Protein AF-E2CJ10-F1 (afdb_monomer_lite)

Foldseek 3Di:
DPPDPWDEEELVVPQDVDPPRQAQLGVLLVCVVVVGQEYEAEQPRPSHHDLQCLLPPLVVLCVSQVSNVVSNYGYAAYELALLLQLLAEAPVCLQVSQVSADPVCHPPSVSSNVVSLVSLLSRLSSCLSNVHAEYEYDLHFNCVVCPPCPPHDDPCSVVVRVVVSCVSCVVSVVSNVVSNHYYDD

Sequence (185 aa):
MKTIKGPALFLAQFAGDEAPFNSWHDITKWASDCGYVGVQVPSWDGRLFDLEKAATSQGYCDEFIGIATANGIQVTELSTHLQGQLVAVHPAYDEAFDAFAAAEVRGNPKARQEWAVQQVKLALTASRNLGLTAQAAFSGALAWPFLYPWPQRPAGLVETAFDELATRWRPILDHADDMGVDICF

pLDDT: mean 97.0, std 4.26, range [57.5, 98.94]

Radius of gyration: 17.96 Å; chains: 1; bounding box: 42×39×49 Å

Secondary structure (DSSP, 8-state):
-------EEEGGGT--SSTTTTSHHHHHHHHHHTT--EEEEETT-TTT--HHHHHH-HHHHHHHHHHHHHTT-EEEEEEEHHHHHTTS--GGGHHHHHTTS-GGGTT-HHHHHHHHHHHHHHHHHHHHHTT--EEEE----TTGGGSS--SPPPTTHHHHHHHHHHHHHHHHHHHHHHHT-EEE-

Structure (mmCIF, N/CA/C/O backbone):
data_AF-E2CJ10-F1
#
_entry.id   AF-E2CJ10-F1
#
loop_
_atom_site.group_PDB
_atom_site.id
_atom_site.type_symbol
_atom_site.label_atom_id
_atom_site.label_alt_id
_atom_site.label_comp_id
_atom_site.label_asym_id
_atom_site.label_entity_id
_atom_site.label_seq_id
_atom_site.pdbx_PDB_ins_code
_atom_site.Cartn_x
_atom_site.Cartn_y
_atom_site.Cartn_z
_atom_site.occupancy
_atom_site.B_iso_or_equiv
_atom_site.auth_seq_id
_atom_site.auth_comp_id
_atom_site.auth_asym_id
_atom_site.auth_atom_id
_atom_site.pdbx_PDB_model_num
ATOM 1 N N . MET A 1 1 ? -2.338 -24.451 19.282 1.00 57.50 1 MET A N 1
ATOM 2 C CA . MET A 1 1 ? -2.730 -23.023 19.345 1.00 57.50 1 MET A CA 1
ATOM 3 C C . MET A 1 1 ? -3.667 -22.732 18.186 1.00 57.50 1 MET A C 1
ATOM 5 O O . MET A 1 1 ? -3.380 -23.195 17.091 1.00 57.50 1 MET A O 1
ATOM 9 N N . LYS A 1 2 ? -4.778 -22.018 18.407 1.00 65.62 2 LYS A N 1
ATOM 10 C CA . LYS A 1 2 ? -5.577 -21.469 17.299 1.00 65.62 2 LYS A CA 1
ATOM 11 C C . LYS A 1 2 ? -4.870 -20.203 16.805 1.00 65.62 2 LYS A C 1
ATOM 13 O O . LYS A 1 2 ? -4.725 -19.269 17.581 1.00 65.62 2 LYS A O 1
ATOM 18 N N . THR A 1 3 ? -4.386 -20.211 15.565 1.00 87.88 3 THR A N 1
ATOM 19 C CA . THR A 1 3 ? -3.703 -19.069 14.922 1.00 87.88 3 THR A CA 1
ATOM 20 C C . THR A 1 3 ? -4.658 -18.188 14.113 1.00 87.88 3 THR A C 1
ATOM 22 O O . THR A 1 3 ? -4.357 -17.026 13.864 1.00 87.88 3 THR A O 1
ATOM 25 N N . ILE A 1 4 ? -5.826 -18.719 13.736 1.00 90.62 4 ILE A N 1
ATOM 26 C CA . ILE A 1 4 ? -6.884 -17.990 13.027 1.00 90.62 4 ILE A CA 1
ATOM 27 C C . ILE A 1 4 ? -7.605 -17.057 14.008 1.00 90.62 4 ILE A C 1
ATOM 29 O O . ILE A 1 4 ? -8.140 -17.522 15.017 1.00 90.62 4 ILE A O 1
ATOM 33 N N . LYS A 1 5 ? -7.629 -15.758 13.686 1.00 91.38 5 LYS A N 1
ATOM 34 C CA . LYS A 1 5 ? -8.211 -14.687 14.518 1.00 91.38 5 LYS A CA 1
ATOM 35 C C . LYS A 1 5 ? -9.681 -14.373 14.199 1.00 91.38 5 LYS A C 1
ATOM 37 O O . LYS A 1 5 ? -10.355 -13.774 15.026 1.00 91.38 5 LYS A O 1
ATOM 42 N N . GLY A 1 6 ? -10.183 -14.810 13.043 1.00 95.31 6 GLY A N 1
ATOM 43 C CA . GLY A 1 6 ? -11.558 -14.587 12.586 1.00 95.31 6 GLY A CA 1
ATOM 44 C C . GLY A 1 6 ? -11.615 -14.067 11.144 1.00 95.31 6 GLY A C 1
ATOM 45 O O . GLY A 1 6 ? -10.565 -13.922 10.516 1.00 95.31 6 GLY A O 1
ATOM 46 N N . PRO A 1 7 ? -12.821 -13.841 10.596 1.00 97.38 7 PRO A N 1
ATOM 47 C CA . PRO A 1 7 ? -12.994 -13.328 9.241 1.00 97.38 7 PRO A CA 1
ATOM 48 C C . PRO A 1 7 ? -12.643 -11.837 9.151 1.00 97.38 7 PRO A C 1
ATOM 50 O O . PRO A 1 7 ? -13.095 -11.037 9.975 1.00 97.38 7 PRO A O 1
ATOM 53 N N . ALA A 1 8 ? -11.892 -11.467 8.113 1.00 97.25 8 ALA A N 1
ATOM 54 C CA . ALA A 1 8 ? -11.583 -10.081 7.776 1.00 97.25 8 ALA A CA 1
ATOM 55 C C . ALA A 1 8 ? -12.037 -9.734 6.351 1.00 97.25 8 ALA A C 1
ATOM 57 O O . ALA A 1 8 ? -12.157 -10.622 5.502 1.00 97.25 8 ALA A O 1
ATOM 58 N N . LEU A 1 9 ? -12.297 -8.449 6.108 1.00 96.94 9 LEU A N 1
ATOM 59 C CA . LEU A 1 9 ? -12.780 -7.924 4.831 1.00 96.94 9 LEU A CA 1
ATOM 60 C C . LEU A 1 9 ? -11.782 -6.938 4.218 1.00 96.94 9 LEU A C 1
ATOM 62 O O . LEU A 1 9 ? -11.278 -6.062 4.914 1.00 96.94 9 LEU A O 1
ATOM 66 N N . PHE A 1 10 ? -11.548 -7.016 2.908 1.00 97.88 10 PHE A N 1
ATOM 67 C CA . PHE A 1 10 ? -10.784 -5.989 2.202 1.00 97.88 10 PHE A CA 1
ATOM 68 C C . PHE A 1 10 ? -11.701 -4.862 1.707 1.00 97.88 10 PHE A C 1
ATOM 70 O O . PHE A 1 10 ? -12.498 -5.054 0.788 1.00 97.88 10 PHE A O 1
ATOM 77 N N . LEU A 1 11 ? -11.580 -3.670 2.302 1.00 98.19 11 LEU A N 1
ATOM 78 C CA . LEU A 1 11 ? -12.539 -2.578 2.092 1.00 98.19 11 LEU A CA 1
ATOM 79 C C . LEU A 1 11 ? -12.508 -1.958 0.694 1.00 98.19 11 LEU A C 1
ATOM 81 O O . LEU A 1 11 ? -13.515 -1.397 0.273 1.00 98.19 11 LEU A O 1
ATOM 85 N N . ALA A 1 12 ? -11.414 -2.094 -0.062 1.00 96.75 12 ALA A N 1
ATOM 86 C CA . ALA A 1 12 ? -11.337 -1.536 -1.418 1.00 96.75 12 ALA A CA 1
ATOM 87 C C . ALA A 1 12 ? -12.390 -2.110 -2.376 1.00 96.75 12 ALA A C 1
ATOM 89 O O . ALA A 1 12 ? -12.718 -1.479 -3.373 1.00 96.75 12 ALA A O 1
ATOM 90 N N . GLN A 1 13 ? -12.913 -3.305 -2.087 1.00 96.44 13 GLN A N 1
ATOM 91 C CA . GLN A 1 13 ? -13.969 -3.935 -2.884 1.00 96.44 13 GLN A CA 1
ATOM 92 C C . GLN A 1 13 ? -15.354 -3.312 -2.649 1.00 96.44 13 GLN A C 1
ATOM 94 O O . GLN A 1 13 ? -16.275 -3.588 -3.414 1.00 96.44 13 GLN A O 1
ATOM 99 N N . PHE A 1 14 ? -15.505 -2.503 -1.596 1.00 97.19 14 PHE A N 1
ATOM 100 C CA . PHE A 1 14 ? -16.789 -1.965 -1.145 1.00 97.19 14 PHE A CA 1
ATOM 101 C C . PHE A 1 14 ? -16.812 -0.441 -1.099 1.00 97.19 14 PHE A C 1
ATOM 103 O O . PHE A 1 14 ? -17.876 0.133 -1.295 1.00 97.19 14 PHE A O 1
ATOM 110 N N . ALA A 1 15 ? -15.668 0.204 -0.851 1.00 96.75 15 ALA A N 1
ATOM 111 C CA . ALA A 1 15 ? -15.560 1.652 -0.737 1.00 96.75 15 ALA A CA 1
ATOM 112 C C . ALA A 1 15 ? -16.184 2.372 -1.946 1.00 96.75 15 ALA A C 1
ATOM 114 O O . ALA A 1 15 ? -15.851 2.104 -3.104 1.00 96.75 15 ALA A O 1
ATOM 115 N N . GLY A 1 16 ? -17.092 3.301 -1.668 1.00 96.44 16 GLY A N 1
ATOM 116 C CA . GLY A 1 16 ? -17.938 3.951 -2.664 1.00 96.44 16 GLY A CA 1
ATOM 117 C C . GLY A 1 16 ? -18.359 5.344 -2.214 1.00 96.44 16 GLY A C 1
ATOM 118 O O . GLY A 1 16 ? -18.024 5.771 -1.116 1.00 96.44 16 GLY A O 1
ATOM 119 N N . ASP A 1 17 ? -19.078 6.066 -3.070 1.00 96.81 17 ASP A N 1
ATOM 120 C CA . ASP A 1 17 ? -19.491 7.450 -2.778 1.00 96.81 17 ASP A CA 1
ATOM 121 C C . ASP A 1 17 ? -20.763 7.532 -1.916 1.00 96.81 17 ASP A C 1
ATOM 123 O O . ASP A 1 17 ? -21.050 8.566 -1.313 1.00 96.81 17 ASP A O 1
ATOM 127 N N . GLU A 1 18 ? -21.486 6.418 -1.791 1.00 97.25 18 GLU A N 1
ATOM 128 C CA . GLU A 1 18 ? -22.756 6.317 -1.073 1.00 97.25 18 GLU A CA 1
ATOM 129 C C . GLU A 1 18 ? -22.600 5.626 0.286 1.00 97.25 18 GLU A C 1
ATOM 131 O O . GLU A 1 18 ? -21.797 4.703 0.451 1.00 97.25 18 GLU A O 1
ATOM 136 N N . ALA A 1 19 ? -23.416 6.032 1.260 1.00 96.44 19 ALA A N 1
ATOM 137 C CA . ALA A 1 19 ? -23.467 5.380 2.565 1.00 96.44 19 ALA A CA 1
ATOM 138 C C . ALA A 1 19 ? -23.950 3.914 2.440 1.00 96.44 19 ALA A C 1
ATOM 140 O O . ALA A 1 19 ? -24.843 3.631 1.637 1.00 96.44 19 ALA A O 1
ATOM 141 N N . PRO A 1 20 ? -23.414 2.972 3.241 1.00 97.38 20 PRO A N 1
ATOM 142 C CA . PRO A 1 20 ? -22.436 3.165 4.319 1.00 97.38 20 PRO A CA 1
ATOM 143 C C . PRO A 1 20 ? -20.964 3.112 3.858 1.00 97.38 20 PRO A C 1
ATOM 145 O O . PRO A 1 20 ? -20.070 3.007 4.688 1.00 97.38 20 PRO A O 1
ATOM 148 N N . PHE A 1 21 ? -20.679 3.140 2.555 1.00 98.12 21 PHE A N 1
ATOM 149 C CA . PHE A 1 21 ? -19.353 2.836 2.002 1.00 98.12 21 PHE A CA 1
ATOM 150 C C . PHE A 1 21 ? -18.429 4.048 1.820 1.00 98.12 21 PHE A C 1
ATOM 152 O O . PHE A 1 21 ? -17.310 3.895 1.328 1.00 98.12 21 PHE A O 1
ATOM 159 N N . ASN A 1 22 ? -18.888 5.235 2.212 1.00 97.44 22 ASN A N 1
ATOM 160 C CA . ASN A 1 22 ? -18.229 6.519 1.981 1.00 97.44 22 ASN A CA 1
ATOM 161 C C . ASN A 1 22 ? -17.651 7.167 3.250 1.00 97.44 22 ASN A C 1
ATOM 163 O O . ASN A 1 22 ? -17.180 8.301 3.192 1.00 97.44 22 ASN A O 1
ATOM 167 N N . SER A 1 23 ? -17.698 6.479 4.395 1.00 98.00 23 SER A N 1
ATOM 168 C CA . SER A 1 23 ? -17.146 6.970 5.659 1.00 98.00 23 SER A CA 1
ATOM 169 C C . SER A 1 23 ? -16.537 5.833 6.480 1.00 98.00 23 SER A C 1
ATOM 171 O O . SER A 1 23 ? -17.012 4.696 6.450 1.00 98.00 23 SER A O 1
ATOM 173 N N . TRP A 1 24 ? -15.483 6.135 7.246 1.00 98.56 24 TRP A N 1
ATOM 174 C CA . TRP A 1 24 ? -14.804 5.139 8.082 1.00 98.56 24 TRP A CA 1
ATOM 175 C C . TRP A 1 24 ? -15.706 4.546 9.173 1.00 98.56 24 TRP A C 1
ATOM 177 O O . TRP A 1 24 ? -15.710 3.335 9.409 1.00 98.56 24 TRP A O 1
ATOM 187 N N . HIS A 1 25 ? -16.501 5.394 9.827 1.00 98.38 25 HIS A N 1
ATOM 188 C CA . HIS A 1 25 ? -17.428 4.957 10.865 1.00 98.38 25 HIS A CA 1
ATOM 189 C C . HIS A 1 25 ? -18.499 4.014 10.301 1.00 98.38 25 HIS A C 1
ATOM 191 O O . HIS A 1 25 ? -18.711 2.928 10.840 1.00 98.38 25 HIS A O 1
ATOM 197 N N . ASP A 1 26 ? -19.149 4.389 9.199 1.00 98.50 26 ASP A N 1
ATOM 198 C CA . ASP A 1 26 ? -20.298 3.630 8.705 1.00 98.50 26 ASP A CA 1
ATOM 199 C C . ASP A 1 26 ? -19.866 2.321 8.042 1.00 98.50 26 ASP A C 1
ATOM 201 O O . ASP A 1 26 ? -20.510 1.290 8.252 1.00 98.50 26 ASP A O 1
ATOM 205 N N . ILE A 1 27 ? -18.734 2.315 7.327 1.00 98.75 27 ILE A N 1
ATOM 206 C CA . ILE A 1 27 ? -18.247 1.099 6.668 1.00 98.75 27 ILE A CA 1
ATOM 207 C C . ILE A 1 27 ? -17.759 0.060 7.684 1.00 98.75 27 ILE A C 1
ATOM 209 O O . ILE A 1 27 ? -17.979 -1.136 7.498 1.00 98.75 27 ILE A O 1
ATOM 213 N N . THR A 1 28 ? -17.146 0.490 8.794 1.00 98.69 28 THR A N 1
ATOM 214 C CA . THR A 1 28 ? -16.732 -0.431 9.867 1.00 98.69 28 THR A CA 1
ATOM 215 C C . THR A 1 28 ? -17.931 -0.944 10.659 1.00 98.69 28 THR A C 1
ATOM 217 O O . THR A 1 28 ? -17.970 -2.127 11.003 1.00 98.69 28 THR A O 1
ATOM 220 N N . LYS A 1 29 ? -18.957 -0.110 10.881 1.00 98.69 29 LYS A N 1
ATOM 221 C CA . LYS A 1 29 ? -20.222 -0.562 11.471 1.00 98.69 29 LYS A CA 1
ATOM 222 C C . LYS A 1 29 ? -20.907 -1.610 10.594 1.00 98.69 29 LYS A C 1
ATOM 224 O O . LYS A 1 29 ? -21.311 -2.656 11.097 1.00 98.69 29 LYS A O 1
ATOM 229 N N . TRP A 1 30 ? -20.984 -1.358 9.289 1.00 98.62 30 TRP A N 1
ATOM 230 C CA . TRP A 1 30 ? -21.535 -2.301 8.318 1.00 98.62 30 TRP A CA 1
ATOM 231 C C . TRP A 1 30 ? -20.747 -3.621 8.278 1.00 98.62 30 TRP A C 1
ATOM 233 O O . TRP A 1 30 ? -21.353 -4.690 8.328 1.00 98.62 30 TRP A O 1
ATOM 243 N N . ALA A 1 31 ? -19.409 -3.574 8.261 1.00 98.56 31 ALA A N 1
ATOM 244 C CA . ALA A 1 31 ? -18.579 -4.782 8.266 1.00 98.56 31 ALA A CA 1
ATOM 245 C C . ALA A 1 31 ? -18.845 -5.656 9.508 1.00 98.56 31 ALA A C 1
ATOM 247 O O . ALA A 1 31 ? -18.955 -6.880 9.397 1.00 98.56 31 ALA A O 1
ATOM 248 N N . SER A 1 32 ? -19.009 -5.022 10.672 1.00 98.44 32 SER A N 1
ATOM 249 C CA . SER A 1 32 ? -19.370 -5.689 11.928 1.00 98.44 32 SER A CA 1
ATOM 250 C C . SER A 1 32 ? -20.757 -6.335 11.858 1.00 98.44 32 SER A C 1
ATOM 252 O O . SER A 1 32 ? -20.915 -7.503 12.213 1.00 98.44 32 SER A O 1
ATOM 254 N N . ASP A 1 33 ? -21.749 -5.632 11.298 1.00 98.31 33 ASP A N 1
ATOM 255 C CA . ASP A 1 33 ? -23.108 -6.159 11.098 1.00 98.31 33 ASP A CA 1
ATOM 256 C C . ASP A 1 33 ? -23.140 -7.368 10.144 1.00 98.31 33 ASP A C 1
ATOM 258 O O . ASP A 1 33 ? -23.982 -8.256 10.288 1.00 98.31 33 ASP A O 1
ATOM 262 N N . CYS A 1 34 ? -22.193 -7.447 9.204 1.00 98.19 34 CYS A N 1
ATOM 263 C CA . CYS A 1 34 ? -21.984 -8.614 8.345 1.00 98.19 34 CYS A CA 1
ATOM 264 C C . CYS A 1 34 ? -21.248 -9.782 9.033 1.00 98.19 34 CYS A C 1
ATOM 266 O O . CYS A 1 34 ? -21.132 -10.855 8.441 1.00 98.19 34 CYS A O 1
ATOM 268 N N . GLY A 1 35 ? -20.762 -9.606 10.265 1.00 98.12 35 GLY A N 1
ATOM 269 C CA . GLY A 1 35 ? -20.069 -10.634 11.045 1.00 98.12 35 GLY A CA 1
ATOM 270 C C . GLY A 1 35 ? -18.550 -10.683 10.850 1.00 98.12 35 GLY A C 1
ATOM 271 O O . GLY A 1 35 ? -17.916 -11.647 11.289 1.00 98.12 35 GLY A O 1
ATOM 272 N N . TYR A 1 36 ? -17.953 -9.676 10.206 1.00 98.50 36 TYR A N 1
ATOM 273 C CA . TYR A 1 36 ? -16.498 -9.534 10.163 1.00 98.50 36 TYR A CA 1
ATOM 274 C C . TYR A 1 36 ? -15.969 -9.013 11.497 1.00 98.50 36 TYR A C 1
ATOM 276 O O . TYR A 1 36 ? -16.625 -8.233 12.179 1.00 98.50 36 TYR A O 1
ATOM 284 N N . VAL A 1 37 ? -14.757 -9.435 11.858 1.00 98.25 37 VAL A N 1
ATOM 285 C CA . VAL A 1 37 ? -14.059 -8.959 13.068 1.00 98.25 37 VAL A CA 1
ATOM 286 C C . VAL A 1 37 ? -12.813 -8.143 12.731 1.00 98.25 37 VAL A C 1
ATOM 288 O O . VAL A 1 37 ? -12.165 -7.600 13.624 1.00 98.25 37 VAL A O 1
ATOM 291 N N . GLY A 1 38 ? -12.461 -8.062 11.447 1.00 98.31 38 GLY A N 1
ATOM 292 C CA . GLY A 1 38 ? -11.306 -7.319 10.975 1.00 98.31 38 GLY A CA 1
ATOM 293 C C . GLY A 1 38 ? -11.502 -6.722 9.588 1.00 98.31 38 GLY A C 1
ATOM 294 O O . GLY A 1 38 ? -12.331 -7.191 8.806 1.00 98.31 38 GLY A O 1
ATOM 295 N N . VAL A 1 39 ? -10.723 -5.691 9.279 1.00 98.50 39 VAL A N 1
ATOM 296 C CA . VAL A 1 39 ? -10.703 -5.051 7.964 1.00 98.50 39 VAL A CA 1
ATOM 297 C C . VAL A 1 39 ? -9.279 -4.743 7.516 1.00 98.50 39 VAL A C 1
ATOM 299 O O . VAL A 1 39 ? -8.476 -4.211 8.283 1.00 98.50 39 VAL A O 1
ATOM 302 N N . GLN A 1 40 ? -9.005 -5.022 6.245 1.00 98.56 40 GLN A N 1
ATOM 303 C CA . GLN A 1 40 ? -7.844 -4.512 5.529 1.00 98.56 40 GLN A CA 1
ATOM 304 C C . GLN A 1 40 ? -8.230 -3.204 4.830 1.00 98.56 40 GLN A C 1
ATOM 306 O O . GLN A 1 40 ? -9.249 -3.136 4.131 1.00 98.56 40 GLN A O 1
ATOM 311 N N . VAL A 1 41 ? -7.409 -2.169 5.003 1.00 98.62 41 VAL A N 1
ATOM 312 C CA . VAL A 1 41 ? -7.730 -0.796 4.585 1.00 98.62 41 VAL A CA 1
ATOM 313 C C . VAL A 1 41 ? -6.933 -0.413 3.328 1.00 98.62 41 VAL A C 1
ATOM 315 O O . VAL A 1 41 ? -5.705 -0.533 3.329 1.00 98.62 41 VAL A O 1
ATOM 318 N N . PRO A 1 42 ? -7.568 0.040 2.228 1.00 98.12 42 PRO A N 1
ATOM 319 C CA . PRO A 1 42 ? -6.848 0.655 1.113 1.00 98.12 42 PRO A CA 1
ATOM 320 C C . PRO A 1 42 ? -6.269 2.005 1.523 1.00 98.12 42 PRO A C 1
ATOM 322 O O . PRO A 1 42 ? -7.003 2.895 1.939 1.00 98.12 42 PRO A O 1
ATOM 325 N N . SER A 1 43 ? -4.962 2.189 1.356 1.00 97.94 43 SER A N 1
ATOM 326 C CA . SER A 1 43 ? -4.299 3.435 1.758 1.00 97.94 43 SER A CA 1
ATOM 327 C C . SER A 1 43 ? -4.499 4.603 0.786 1.00 97.94 43 SER A C 1
ATOM 329 O O . SER A 1 43 ? -4.093 5.716 1.095 1.00 97.94 43 SER A O 1
ATOM 331 N N . TRP A 1 44 ? -5.079 4.363 -0.395 1.00 96.19 44 TRP A N 1
ATOM 332 C CA . TRP A 1 44 ? -5.304 5.389 -1.424 1.00 96.19 44 TRP A CA 1
ATOM 333 C C . TRP A 1 44 ? -6.666 6.084 -1.314 1.00 96.19 44 TRP A C 1
ATOM 335 O O . TRP A 1 44 ? -6.870 7.124 -1.939 1.00 96.19 44 TRP A O 1
ATOM 345 N N . ASP A 1 45 ? -7.619 5.503 -0.583 1.00 96.25 45 ASP A N 1
ATOM 346 C CA . ASP A 1 45 ? -8.994 5.990 -0.579 1.00 96.25 45 ASP A CA 1
ATOM 347 C C . ASP A 1 45 ? -9.204 7.060 0.496 1.00 96.25 45 ASP A C 1
ATOM 349 O O . ASP A 1 45 ? -9.514 6.760 1.651 1.00 96.25 45 ASP A O 1
ATOM 353 N N . GLY A 1 46 ? -9.070 8.325 0.090 1.00 95.94 46 GLY A N 1
ATOM 354 C CA . GLY A 1 46 ? -9.213 9.486 0.972 1.00 95.94 46 GLY A CA 1
ATOM 355 C C . GLY A 1 46 ? -10.593 9.642 1.625 1.00 95.94 46 GLY A C 1
ATOM 356 O O . GLY A 1 46 ? -10.722 10.412 2.573 1.00 95.94 46 GLY A O 1
ATOM 357 N N . ARG A 1 47 ? -11.622 8.908 1.170 1.00 95.75 47 ARG A N 1
ATOM 358 C CA . ARG A 1 47 ? -12.931 8.862 1.850 1.00 95.75 47 ARG A CA 1
ATOM 359 C C . ARG A 1 47 ? -12.840 8.118 3.183 1.00 95.75 47 ARG A C 1
ATOM 361 O O . ARG A 1 47 ? -13.589 8.410 4.111 1.00 95.75 47 ARG A O 1
ATOM 368 N N . LEU A 1 48 ? -11.929 7.146 3.268 1.00 97.88 48 LEU A N 1
ATOM 369 C CA . LEU A 1 48 ? -11.778 6.258 4.418 1.00 97.88 48 LEU A CA 1
ATOM 370 C C . LEU A 1 48 ? -10.509 6.548 5.222 1.00 97.88 48 LEU A C 1
ATOM 372 O O . LEU A 1 48 ? -10.537 6.407 6.442 1.00 97.88 48 LEU A O 1
ATOM 376 N N . PHE A 1 49 ? -9.408 6.923 4.566 1.00 98.44 49 PHE A N 1
ATOM 377 C CA . PHE A 1 49 ? -8.091 6.984 5.195 1.00 98.44 49 PHE A CA 1
ATOM 378 C C . PHE A 1 49 ? -7.221 8.116 4.635 1.00 98.44 49 PHE A C 1
ATOM 380 O O . PHE A 1 49 ? -6.993 8.211 3.431 1.00 98.44 49 PHE A O 1
ATOM 387 N N . ASP A 1 50 ? -6.689 8.951 5.526 1.00 98.50 50 ASP A N 1
ATOM 388 C CA . ASP A 1 50 ? -5.730 10.011 5.212 1.00 98.50 50 ASP A CA 1
ATOM 389 C C . ASP A 1 50 ? -4.311 9.495 5.477 1.00 98.50 50 ASP A C 1
ATOM 391 O O . ASP A 1 50 ? -3.830 9.458 6.613 1.00 98.50 50 ASP A O 1
ATOM 395 N N . LEU A 1 51 ? -3.653 9.054 4.406 1.00 98.69 51 LEU A N 1
ATOM 396 C CA . LEU A 1 51 ? -2.349 8.403 4.469 1.00 98.69 51 LEU A CA 1
ATOM 397 C C . LEU A 1 51 ? -1.232 9.323 4.981 1.00 98.69 51 LEU A C 1
ATOM 399 O O . LEU A 1 51 ? -0.408 8.902 5.795 1.00 98.69 51 LEU A O 1
ATOM 403 N N . GLU A 1 52 ? -1.188 10.573 4.521 1.00 98.31 52 GLU A N 1
ATOM 404 C CA . GLU A 1 52 ? -0.146 11.520 4.931 1.00 98.31 52 GLU A CA 1
ATOM 405 C C . GLU A 1 52 ? -0.286 11.875 6.410 1.00 98.31 52 GLU A C 1
ATOM 407 O O . GLU A 1 52 ? 0.701 11.905 7.158 1.00 98.31 52 GLU A O 1
ATOM 412 N N . LYS A 1 53 ? -1.526 12.081 6.863 1.00 98.62 53 LYS A N 1
ATOM 413 C CA . LYS A 1 53 ? -1.806 12.342 8.270 1.00 98.62 53 LYS A CA 1
ATOM 414 C C . LYS A 1 53 ? -1.520 11.120 9.136 1.00 98.62 53 LYS A C 1
ATOM 416 O O . LYS A 1 53 ? -0.922 11.274 10.198 1.00 98.62 53 LYS A O 1
ATOM 421 N N . ALA A 1 54 ? -1.848 9.912 8.678 1.00 98.75 54 ALA A N 1
ATOM 422 C CA . ALA A 1 54 ? -1.504 8.681 9.388 1.00 98.75 54 ALA A CA 1
ATOM 423 C C . ALA A 1 54 ? 0.009 8.485 9.541 1.00 98.75 54 ALA A C 1
ATOM 425 O O . ALA A 1 54 ? 0.481 8.068 10.599 1.00 98.75 54 ALA A O 1
ATOM 426 N N . ALA A 1 55 ? 0.797 8.844 8.527 1.00 98.69 55 ALA A N 1
ATOM 427 C CA . ALA A 1 55 ? 2.253 8.755 8.601 1.00 98.69 55 ALA A CA 1
ATOM 428 C C . ALA A 1 55 ? 2.878 9.777 9.573 1.00 98.69 55 ALA A C 1
ATOM 430 O O . ALA A 1 55 ? 3.984 9.554 10.065 1.00 98.69 55 ALA A O 1
ATOM 431 N N . THR A 1 56 ? 2.191 10.885 9.871 1.00 98.56 56 THR A N 1
ATOM 432 C CA . THR A 1 56 ? 2.758 12.025 10.619 1.00 98.56 56 THR A CA 1
ATOM 433 C C . THR A 1 56 ? 2.078 12.322 11.958 1.00 98.56 56 THR A C 1
ATOM 435 O O . THR A 1 56 ? 2.592 13.125 12.738 1.00 98.56 56 THR A O 1
ATOM 438 N N . SER A 1 57 ? 0.946 11.682 12.268 1.00 98.69 57 SER A N 1
ATOM 439 C CA . SER A 1 57 ? 0.146 11.970 13.459 1.00 98.69 57 SER A CA 1
ATOM 440 C C . SER A 1 57 ? -0.303 10.700 14.180 1.00 98.69 57 SER A C 1
ATOM 442 O O . SER A 1 57 ? -1.204 9.992 13.726 1.00 98.69 57 SER A O 1
ATOM 444 N N . GLN A 1 58 ? 0.260 10.463 15.371 1.00 98.50 58 GLN A N 1
ATOM 445 C CA . GLN A 1 58 ? -0.210 9.398 16.264 1.00 98.50 58 GLN A CA 1
ATOM 446 C C . GLN A 1 58 ? -1.671 9.618 16.678 1.00 98.50 58 GLN A C 1
ATOM 448 O O . GLN A 1 58 ? -2.458 8.682 16.663 1.00 98.50 58 GLN A O 1
ATOM 453 N N . GLY A 1 59 ? -2.064 10.866 16.959 1.00 98.75 59 GLY A N 1
ATOM 454 C CA . GLY A 1 59 ? -3.438 11.181 17.363 1.00 98.75 59 GLY A CA 1
ATOM 455 C C . GLY A 1 59 ? -4.480 10.825 16.297 1.00 98.75 59 GLY A C 1
ATOM 456 O O . GLY A 1 59 ? -5.551 10.337 16.640 1.00 98.75 59 GLY A O 1
ATOM 457 N N . TYR A 1 60 ? -4.156 11.003 15.010 1.00 98.75 60 TYR A N 1
ATOM 458 C CA . TYR A 1 60 ? -5.023 10.534 13.923 1.00 98.75 60 TYR A CA 1
ATOM 459 C C . TYR A 1 60 ? -5.142 9.006 13.908 1.00 98.75 60 TYR A C 1
ATOM 461 O O . TYR A 1 60 ? -6.240 8.480 13.753 1.00 98.75 60 TYR A O 1
ATOM 469 N N . CYS A 1 61 ? -4.025 8.297 14.090 1.00 98.81 61 CYS A N 1
ATOM 470 C CA . CYS A 1 61 ? -4.007 6.835 14.131 1.00 98.81 61 CYS A CA 1
ATOM 471 C C . CYS A 1 61 ? -4.841 6.291 15.300 1.00 98.81 61 CYS A C 1
ATOM 473 O O . CYS A 1 61 ? -5.626 5.362 15.112 1.00 98.81 61 CYS A O 1
ATOM 475 N N . ASP A 1 62 ? -4.724 6.906 16.478 1.00 98.75 62 ASP A N 1
ATOM 476 C CA . ASP A 1 62 ? -5.476 6.528 17.676 1.00 98.75 62 ASP A CA 1
ATOM 477 C C . ASP A 1 62 ? -6.987 6.746 17.484 1.00 98.75 62 ASP A C 1
ATOM 479 O O . ASP A 1 62 ? -7.789 5.877 17.827 1.00 98.75 62 ASP A O 1
ATOM 483 N N . GLU A 1 63 ? -7.389 7.877 16.890 1.00 98.75 63 GLU A N 1
ATOM 484 C CA . GLU A 1 63 ? -8.789 8.161 16.549 1.00 98.75 63 GLU A CA 1
ATOM 485 C C . GLU A 1 63 ? -9.328 7.160 15.516 1.00 98.75 63 GLU A C 1
ATOM 487 O O . GLU A 1 63 ? -10.396 6.573 15.707 1.00 98.75 63 GLU A O 1
ATOM 492 N N . PHE A 1 64 ? -8.561 6.910 14.453 1.00 98.81 64 PHE A N 1
ATOM 493 C CA . PHE A 1 64 ? -8.914 5.977 13.387 1.00 98.81 64 PHE A CA 1
ATOM 494 C C . PHE A 1 64 ? -9.137 4.553 13.924 1.00 98.81 64 PHE A C 1
ATOM 496 O O . PHE A 1 64 ? -10.191 3.954 13.688 1.00 98.81 64 PHE A O 1
ATOM 503 N N . ILE A 1 65 ? -8.195 4.023 14.710 1.00 98.69 65 ILE A N 1
ATOM 504 C CA . ILE A 1 65 ? -8.330 2.710 15.361 1.00 98.69 65 ILE A CA 1
ATOM 505 C C . ILE A 1 65 ? -9.471 2.710 16.382 1.00 98.69 65 ILE A C 1
ATOM 507 O O . ILE A 1 65 ? -10.207 1.722 16.485 1.00 98.69 65 ILE A O 1
ATOM 511 N N . GLY A 1 66 ? -9.649 3.810 17.118 1.00 98.69 66 GLY A N 1
ATOM 512 C CA . GLY A 1 66 ? -10.712 3.972 18.105 1.00 98.69 66 GLY A CA 1
ATOM 513 C C . GLY A 1 66 ? -12.107 3.819 17.499 1.00 98.69 66 GLY A C 1
ATOM 514 O O . GLY A 1 66 ? -12.932 3.093 18.055 1.00 98.69 66 GLY A O 1
ATOM 515 N N . ILE A 1 67 ? -12.351 4.423 16.331 1.00 98.75 67 ILE A N 1
ATOM 516 C CA . ILE A 1 67 ? -13.629 4.317 15.608 1.00 98.75 67 ILE A CA 1
ATOM 517 C C . ILE A 1 67 ? -13.922 2.864 15.207 1.00 98.75 67 ILE A C 1
ATOM 519 O O . ILE A 1 67 ? -15.004 2.354 15.497 1.00 98.75 67 ILE A O 1
ATOM 523 N N . ALA A 1 68 ? -12.960 2.165 14.596 1.00 98.62 68 ALA A N 1
ATOM 524 C CA . ALA A 1 68 ? -13.147 0.761 14.220 1.00 98.62 68 ALA A CA 1
ATOM 525 C C . ALA A 1 68 ? -13.382 -0.134 15.442 1.00 98.62 68 ALA A C 1
ATOM 527 O O . ALA A 1 68 ? -14.302 -0.954 15.448 1.00 98.62 68 ALA A O 1
ATOM 528 N N . THR A 1 69 ? -12.603 0.077 16.505 1.00 98.56 69 THR A N 1
ATOM 529 C CA . THR A 1 69 ? -12.717 -0.687 17.752 1.00 98.56 69 THR A CA 1
ATOM 530 C C . THR A 1 69 ? -14.086 -0.491 18.402 1.00 98.56 69 THR A C 1
ATOM 532 O O . THR A 1 69 ? -14.682 -1.464 18.862 1.00 98.56 69 THR A O 1
ATOM 535 N N . ALA A 1 70 ? -14.626 0.734 18.395 1.00 98.69 70 ALA A N 1
ATOM 536 C CA . ALA A 1 70 ? -15.969 1.024 18.901 1.00 98.69 70 ALA A CA 1
ATOM 537 C C . ALA A 1 70 ? -17.070 0.274 18.128 1.00 98.69 70 ALA A C 1
ATOM 539 O O . ALA A 1 70 ? -18.088 -0.094 18.713 1.00 98.69 70 ALA A O 1
ATOM 540 N N . ASN A 1 71 ? -16.834 -0.022 16.848 1.00 98.50 71 ASN A N 1
ATOM 541 C CA . ASN A 1 71 ? -17.708 -0.839 16.006 1.00 98.50 71 ASN A CA 1
ATOM 542 C C . ASN A 1 71 ? -17.435 -2.353 16.108 1.00 98.50 71 ASN A C 1
ATOM 544 O O . ASN A 1 71 ? -18.114 -3.141 15.453 1.00 98.50 71 ASN A O 1
ATOM 548 N N . GLY A 1 72 ? -16.476 -2.786 16.932 1.00 98.12 72 GLY A N 1
ATOM 549 C CA . GLY A 1 72 ? -16.095 -4.196 17.074 1.00 98.12 72 GLY A CA 1
ATOM 550 C C . GLY A 1 72 ? -15.173 -4.716 15.965 1.00 98.12 72 GLY A C 1
ATOM 551 O O . GLY A 1 72 ? -15.043 -5.928 15.802 1.00 98.12 72 GLY A O 1
ATOM 552 N N . ILE A 1 73 ? -14.527 -3.819 15.216 1.00 98.62 73 ILE A N 1
ATOM 553 C CA . ILE A 1 73 ? -13.625 -4.136 14.106 1.00 98.62 73 ILE A CA 1
ATOM 554 C C . ILE A 1 73 ? -12.169 -3.875 14.492 1.00 98.62 73 ILE A C 1
ATOM 556 O O . ILE A 1 73 ? -11.823 -2.835 15.046 1.00 98.62 73 ILE A O 1
ATOM 560 N N . GLN A 1 74 ? -11.294 -4.816 14.145 1.00 98.31 74 GLN A N 1
ATOM 561 C CA . GLN A 1 74 ? -9.844 -4.634 14.169 1.00 98.31 74 GLN A CA 1
ATOM 562 C C . GLN A 1 74 ? -9.341 -4.177 12.796 1.00 98.31 74 GLN A C 1
ATOM 564 O O . GLN A 1 74 ? -9.724 -4.738 11.772 1.00 98.31 74 GLN A O 1
ATOM 569 N N . VAL A 1 75 ? -8.432 -3.206 12.752 1.00 98.50 75 VAL A N 1
ATOM 570 C CA . VAL A 1 75 ? -7.659 -2.947 11.529 1.00 98.50 75 VAL A CA 1
ATOM 571 C C . VAL A 1 75 ? -6.552 -3.989 11.461 1.00 98.50 75 VAL A C 1
ATOM 573 O O . VAL A 1 75 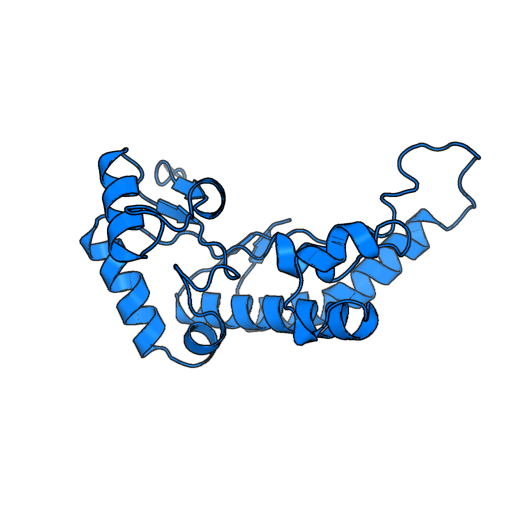? -5.768 -4.111 12.398 1.00 98.50 75 VAL A O 1
ATOM 576 N N . THR A 1 76 ? -6.530 -4.781 10.394 1.00 97.69 76 THR A N 1
ATOM 577 C CA . THR A 1 76 ? -5.610 -5.919 10.277 1.00 97.69 76 THR A CA 1
ATOM 578 C C . THR A 1 76 ? -4.317 -5.510 9.584 1.00 97.69 76 THR A C 1
ATOM 580 O O . THR A 1 76 ? -3.234 -5.752 10.110 1.00 97.69 76 THR A O 1
ATOM 583 N N . GLU A 1 77 ? -4.432 -4.836 8.439 1.00 97.94 77 GLU A N 1
ATOM 584 C CA . GLU A 1 77 ? -3.315 -4.343 7.633 1.00 97.94 77 GLU A CA 1
ATOM 585 C C . GLU A 1 77 ? -3.739 -3.101 6.834 1.00 97.94 77 GLU A C 1
ATOM 587 O O . GLU A 1 77 ? -4.914 -2.932 6.480 1.00 97.94 77 GLU A O 1
ATOM 592 N N . LEU A 1 78 ? -2.762 -2.271 6.467 1.00 98.62 78 LEU A N 1
ATOM 593 C CA . LEU A 1 78 ? -2.917 -1.378 5.322 1.00 98.62 78 LEU A CA 1
ATOM 594 C C . LEU A 1 78 ? -2.620 -2.142 4.031 1.00 98.62 78 LEU A C 1
ATOM 596 O O . LEU A 1 78 ? -1.882 -3.129 4.010 1.00 98.62 78 LEU A O 1
ATOM 600 N N . SER A 1 79 ? -3.171 -1.652 2.927 1.00 98.38 79 SER A N 1
ATOM 601 C CA . SER A 1 79 ? -2.883 -2.181 1.603 1.00 98.38 79 SER A CA 1
ATOM 602 C C . SER A 1 79 ? -2.506 -1.079 0.624 1.00 98.38 79 SER A C 1
ATOM 604 O O . SER A 1 79 ? -3.178 -0.053 0.510 1.00 98.38 79 SER A O 1
ATOM 606 N N . THR A 1 80 ? -1.424 -1.325 -0.104 1.00 98.50 80 THR A N 1
ATOM 607 C CA . THR A 1 80 ? -0.852 -0.470 -1.143 1.00 98.50 80 THR A CA 1
ATOM 608 C C . THR A 1 80 ? -0.835 -1.195 -2.487 1.00 98.50 80 THR A C 1
ATOM 610 O O . THR A 1 80 ? 0.085 -1.021 -3.271 1.00 98.50 80 THR A O 1
ATOM 613 N N . HIS A 1 81 ? -1.836 -2.031 -2.790 1.00 98.19 81 HIS A N 1
ATOM 614 C CA . HIS A 1 81 ? -1.892 -2.787 -4.051 1.00 98.19 81 HIS A CA 1
ATOM 615 C C . HIS A 1 81 ? -1.680 -1.897 -5.287 1.00 98.19 81 HIS A C 1
ATOM 617 O O . HIS A 1 81 ? -0.814 -2.178 -6.112 1.00 98.19 81 HIS A O 1
ATOM 623 N N . LEU A 1 82 ? -2.428 -0.791 -5.391 1.00 97.12 82 LEU A N 1
ATOM 624 C CA . LEU A 1 82 ? -2.323 0.124 -6.529 1.00 97.12 82 LEU A CA 1
ATOM 625 C C . LEU A 1 82 ? -1.009 0.905 -6.510 1.00 97.12 82 LEU A C 1
ATOM 627 O O . LEU A 1 82 ? -0.318 0.956 -7.520 1.00 97.12 82 LEU A O 1
ATOM 631 N N . GLN A 1 83 ? -0.614 1.472 -5.370 1.00 98.38 83 GLN A N 1
ATOM 632 C CA . GLN A 1 83 ? 0.625 2.249 -5.292 1.00 98.38 83 GLN A CA 1
ATOM 633 C C . GLN A 1 83 ? 1.865 1.366 -5.495 1.00 98.38 83 GLN A C 1
ATOM 635 O O . GLN A 1 83 ? 2.765 1.732 -6.240 1.00 98.38 83 GLN A O 1
ATOM 640 N N . GLY A 1 84 ? 1.885 0.166 -4.919 1.00 98.44 84 GLY A N 1
ATOM 641 C CA . GLY A 1 84 ? 2.929 -0.836 -5.116 1.00 98.44 84 GLY A CA 1
ATOM 642 C C . GLY A 1 84 ? 3.040 -1.283 -6.574 1.00 98.44 84 GLY A C 1
ATOM 643 O O . GLY A 1 84 ? 4.142 -1.317 -7.121 1.00 98.44 84 GLY A O 1
ATOM 644 N N . GLN A 1 85 ? 1.910 -1.513 -7.257 1.00 98.38 85 GLN A N 1
ATOM 645 C CA . GLN A 1 85 ? 1.899 -1.811 -8.694 1.00 98.38 85 GLN A CA 1
ATOM 646 C C . GLN A 1 85 ? 2.634 -0.732 -9.507 1.00 98.38 85 GLN A C 1
ATOM 648 O O . GLN A 1 85 ? 3.338 -1.041 -10.473 1.00 98.38 85 GLN A O 1
ATOM 653 N N . LEU A 1 86 ? 2.502 0.532 -9.097 1.00 98.50 86 LEU A N 1
ATOM 654 C CA . LEU A 1 86 ? 3.092 1.684 -9.771 1.00 98.50 86 LEU A CA 1
ATOM 655 C C . LEU A 1 86 ? 4.598 1.867 -9.517 1.00 98.50 86 LEU A C 1
ATOM 657 O O . LEU A 1 86 ? 5.235 2.639 -10.235 1.00 98.50 86 LEU A O 1
ATOM 661 N N . VAL A 1 87 ? 5.200 1.111 -8.590 1.00 98.62 87 VAL A N 1
ATOM 662 C CA . VAL A 1 87 ? 6.662 1.084 -8.392 1.00 98.62 87 VAL 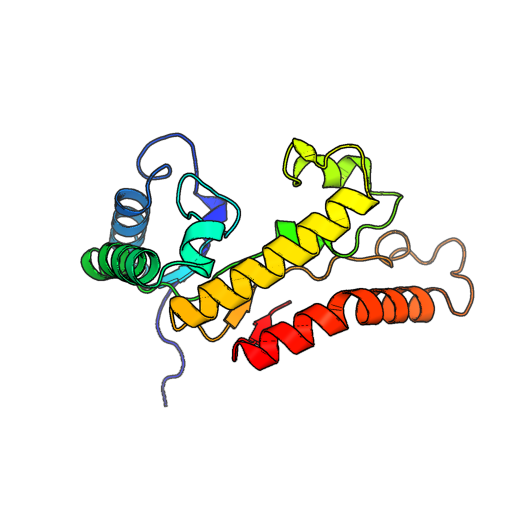A CA 1
ATOM 663 C C . VAL A 1 87 ? 7.369 0.539 -9.640 1.00 98.62 87 VAL A C 1
ATOM 665 O O . VAL A 1 87 ? 8.436 1.026 -10.032 1.00 98.62 87 VAL A O 1
ATOM 668 N N . ALA A 1 88 ? 6.776 -0.453 -10.310 1.00 98.06 88 ALA A N 1
ATOM 669 C CA . ALA A 1 88 ? 7.393 -1.143 -11.440 1.00 98.06 88 ALA A CA 1
ATOM 670 C C . ALA A 1 88 ? 6.390 -1.451 -12.564 1.00 98.06 88 ALA A C 1
ATOM 672 O O . ALA A 1 88 ? 5.951 -2.587 -12.754 1.00 98.06 88 ALA A O 1
ATOM 673 N N . VAL A 1 89 ? 6.068 -0.425 -13.356 1.00 97.88 89 VAL A N 1
ATOM 674 C CA . VAL A 1 89 ? 5.227 -0.546 -14.557 1.00 97.88 89 VAL A CA 1
ATOM 675 C C . VAL A 1 89 ? 6.096 -0.694 -15.802 1.00 97.88 89 VAL A C 1
ATOM 677 O O . VAL A 1 89 ? 6.961 0.139 -16.072 1.00 97.88 89 VAL A O 1
ATOM 680 N N . HIS A 1 90 ? 5.847 -1.745 -16.586 1.00 97.38 90 HIS A N 1
ATOM 681 C CA . HIS A 1 90 ? 6.453 -1.882 -17.907 1.00 97.38 90 HIS A CA 1
ATOM 682 C C . HIS A 1 90 ? 5.848 -0.847 -18.881 1.00 97.38 90 HIS A C 1
ATOM 684 O O . HIS A 1 90 ? 4.623 -0.710 -18.891 1.00 97.38 90 HIS A O 1
ATOM 690 N N . PRO A 1 91 ? 6.634 -0.188 -19.760 1.00 96.25 91 PRO A N 1
ATOM 691 C CA . PRO A 1 91 ? 6.134 0.857 -20.668 1.00 96.25 91 PRO A CA 1
ATOM 692 C C . PRO A 1 91 ? 4.939 0.452 -21.543 1.00 96.25 91 PRO A C 1
ATOM 694 O O . PRO A 1 91 ? 4.077 1.266 -21.842 1.00 96.25 91 PRO A O 1
ATOM 697 N N . ALA A 1 92 ? 4.845 -0.827 -21.916 1.00 96.50 92 ALA A N 1
ATOM 698 C CA . ALA A 1 92 ? 3.699 -1.365 -22.660 1.00 96.50 92 ALA A CA 1
ATOM 699 C C . ALA A 1 92 ? 2.343 -1.224 -21.934 1.00 96.50 92 ALA A C 1
ATOM 701 O O . ALA A 1 92 ? 1.304 -1.328 -22.574 1.00 96.50 92 ALA A O 1
ATOM 702 N N . TYR A 1 93 ? 2.351 -1.010 -20.616 1.00 96.38 93 TYR A N 1
ATOM 703 C CA . TYR A 1 93 ? 1.157 -0.817 -19.792 1.00 96.38 93 TYR A CA 1
ATOM 704 C C . TYR A 1 93 ? 1.071 0.594 -19.200 1.00 96.38 93 TYR A C 1
ATOM 706 O O . TYR A 1 93 ? 0.292 0.821 -18.278 1.00 96.38 93 TYR A O 1
ATOM 714 N N . ASP A 1 94 ? 1.879 1.530 -19.699 1.00 94.31 94 ASP A N 1
ATOM 715 C CA . ASP A 1 94 ? 2.005 2.864 -19.122 1.00 94.31 94 ASP A CA 1
ATOM 716 C C . ASP A 1 94 ? 0.659 3.594 -19.028 1.00 94.31 94 ASP A C 1
ATOM 718 O O . ASP A 1 94 ? 0.235 3.964 -17.937 1.00 94.31 94 ASP A O 1
ATOM 722 N N . GLU A 1 95 ? -0.051 3.699 -20.152 1.00 95.12 95 GLU A N 1
ATOM 723 C CA . GLU A 1 95 ? -1.371 4.333 -20.237 1.00 95.12 95 GLU A CA 1
ATOM 724 C C . GLU A 1 95 ? -2.413 3.626 -19.356 1.00 95.12 95 GLU A C 1
ATOM 726 O O . GLU A 1 95 ? -3.186 4.272 -18.652 1.00 95.12 95 GLU A O 1
ATOM 731 N N . ALA A 1 96 ? -2.401 2.289 -19.341 1.00 94.94 96 ALA A N 1
ATOM 732 C CA . ALA A 1 96 ? -3.375 1.491 -18.599 1.00 94.94 96 ALA A CA 1
ATOM 733 C C . ALA A 1 96 ? -3.256 1.671 -17.078 1.00 94.94 96 ALA A C 1
ATOM 735 O O . ALA A 1 96 ? -4.262 1.622 -16.372 1.00 94.94 96 ALA A O 1
ATOM 736 N N . PHE A 1 97 ? -2.037 1.874 -16.571 1.00 96.31 97 PHE A N 1
ATOM 737 C CA . PHE A 1 97 ? -1.800 2.069 -15.142 1.00 96.31 97 PHE A CA 1
ATOM 738 C C . PHE A 1 97 ? -1.833 3.540 -14.708 1.00 96.31 97 PHE A C 1
ATOM 740 O O . PHE A 1 97 ? -1.894 3.817 -13.510 1.00 96.31 97 PHE A O 1
ATOM 747 N N . ASP A 1 98 ? -1.839 4.489 -15.645 1.00 95.00 98 ASP A N 1
ATOM 748 C CA . ASP A 1 98 ? -1.761 5.916 -15.331 1.00 95.00 98 ASP A CA 1
ATOM 749 C C . ASP A 1 98 ? -2.966 6.422 -14.521 1.00 95.00 98 ASP A C 1
ATOM 751 O O . ASP A 1 98 ? -2.829 7.250 -13.620 1.00 95.00 98 ASP A O 1
ATOM 755 N N . ALA A 1 99 ? -4.148 5.846 -14.760 1.00 94.69 99 ALA A N 1
ATOM 756 C CA . ALA A 1 99 ? -5.375 6.193 -14.046 1.00 94.69 99 ALA A CA 1
ATOM 757 C C . ALA A 1 99 ? -5.329 5.893 -12.534 1.00 94.69 99 ALA A C 1
ATOM 759 O O . ALA A 1 99 ? -6.101 6.486 -11.780 1.00 94.69 99 ALA A O 1
ATOM 760 N N . PHE A 1 100 ? -4.430 5.014 -12.076 1.00 95.25 100 PHE A N 1
ATOM 761 C CA . PHE A 1 100 ? -4.284 4.682 -10.653 1.00 95.25 100 PHE A CA 1
ATOM 762 C C . PHE A 1 100 ? -3.380 5.651 -9.887 1.00 95.25 100 PHE A C 1
ATOM 764 O O . PHE A 1 100 ? -3.296 5.569 -8.663 1.00 95.25 100 PHE A O 1
ATOM 771 N N . ALA A 1 101 ? -2.694 6.552 -10.587 1.00 96.62 101 ALA A N 1
ATOM 772 C CA . ALA A 1 101 ? -1.865 7.567 -9.961 1.00 96.62 101 ALA A CA 1
ATOM 773 C C . ALA A 1 101 ? -2.678 8.817 -9.602 1.00 96.62 101 ALA A C 1
ATOM 775 O O . ALA A 1 101 ? -3.731 9.090 -10.201 1.00 96.62 101 ALA A O 1
ATOM 776 N N . ALA A 1 102 ? -2.157 9.605 -8.660 1.00 95.75 102 ALA A N 1
ATOM 777 C CA . ALA A 1 102 ? -2.667 10.941 -8.380 1.00 95.75 102 ALA A CA 1
ATOM 778 C C . ALA A 1 102 ? -2.563 11.837 -9.628 1.00 95.75 102 ALA A C 1
ATOM 780 O O . ALA A 1 102 ? -1.657 11.674 -10.450 1.00 95.75 102 ALA A O 1
ATOM 781 N N . ALA A 1 103 ? -3.520 12.750 -9.805 1.00 96.81 103 ALA A N 1
ATOM 782 C CA . ALA A 1 103 ? -3.697 13.497 -11.053 1.00 96.81 103 ALA A CA 1
ATOM 783 C C . ALA A 1 103 ? -2.454 14.314 -11.451 1.00 96.81 103 ALA A C 1
ATOM 785 O O . ALA A 1 103 ? -2.157 14.448 -12.634 1.00 96.81 103 ALA A O 1
ATOM 786 N N . GLU A 1 104 ? -1.712 14.813 -10.467 1.00 96.94 104 GLU A N 1
ATOM 787 C CA . GLU A 1 104 ? -0.521 15.644 -10.620 1.00 96.94 104 GLU A CA 1
ATOM 788 C C . GLU A 1 104 ? 0.708 14.908 -11.178 1.00 96.94 104 GLU A C 1
ATOM 790 O O . GLU A 1 104 ? 1.626 15.561 -11.672 1.00 96.94 104 GLU A O 1
ATOM 795 N N . VAL A 1 105 ? 0.732 13.570 -11.140 1.00 98.00 105 VAL A N 1
ATOM 796 C CA . VAL A 1 105 ? 1.838 12.753 -11.682 1.00 98.00 105 VAL A CA 1
ATOM 797 C C . VAL A 1 105 ? 1.451 11.931 -12.916 1.00 98.00 105 VAL A C 1
ATOM 799 O O . VAL A 1 105 ? 2.278 11.183 -13.441 1.00 98.00 105 VAL A O 1
ATOM 802 N N . ARG A 1 106 ? 0.215 12.076 -13.405 1.00 97.56 106 ARG A N 1
ATOM 803 C CA . ARG A 1 106 ? -0.265 11.406 -14.624 1.00 97.56 106 ARG A CA 1
ATOM 804 C C . ARG A 1 106 ? 0.451 11.909 -15.875 1.00 97.56 106 ARG A C 1
ATOM 806 O O . ARG A 1 106 ? 0.895 13.054 -15.944 1.00 97.56 106 ARG A O 1
ATOM 813 N N . GLY A 1 107 ? 0.583 11.036 -16.869 1.00 97.38 107 GLY A N 1
ATOM 814 C CA . GLY A 1 107 ? 1.316 11.293 -18.110 1.00 97.38 107 GLY A CA 1
ATOM 815 C C . GLY A 1 107 ? 2.834 11.410 -17.929 1.00 97.38 107 GLY A C 1
ATOM 816 O O . GLY A 1 107 ? 3.539 11.767 -18.873 1.00 97.38 107 GLY A O 1
ATOM 817 N N . ASN A 1 108 ? 3.355 11.125 -16.730 1.00 98.06 108 ASN A N 1
ATOM 818 C CA . ASN A 1 108 ? 4.776 11.190 -16.417 1.00 98.06 108 ASN A CA 1
ATOM 819 C C . ASN A 1 108 ? 5.221 9.918 -15.673 1.00 98.06 108 ASN A C 1
ATOM 821 O O . ASN A 1 108 ? 5.184 9.873 -14.441 1.00 98.06 108 ASN A O 1
ATOM 825 N N . PRO A 1 109 ? 5.702 8.886 -16.392 1.00 97.44 109 PRO A N 1
ATOM 826 C CA . PRO A 1 109 ? 6.020 7.583 -15.801 1.00 97.44 109 PRO A CA 1
ATOM 827 C C . PRO A 1 109 ? 7.085 7.651 -14.706 1.00 97.44 109 PRO A C 1
ATOM 829 O O . PRO A 1 109 ? 7.053 6.869 -13.756 1.00 97.44 109 PRO A O 1
ATOM 832 N N . LYS A 1 110 ? 8.022 8.600 -14.825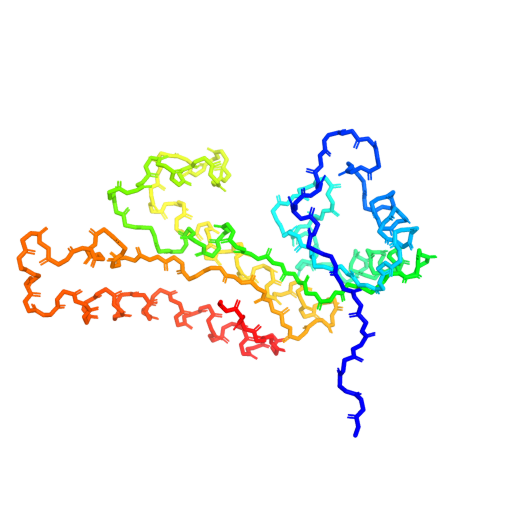 1.00 97.75 110 LYS A N 1
ATOM 833 C CA . LYS A 1 110 ? 9.065 8.826 -13.825 1.00 97.75 110 LYS A CA 1
ATOM 834 C C . LYS A 1 110 ? 8.476 9.434 -12.552 1.00 97.75 110 LYS A C 1
ATOM 836 O O . LYS A 1 110 ? 8.663 8.868 -11.481 1.00 97.75 110 LYS A O 1
ATOM 841 N N . ALA A 1 111 ? 7.719 10.526 -12.674 1.00 98.38 111 ALA A N 1
ATOM 842 C CA . ALA A 1 111 ? 7.076 11.158 -11.521 1.00 98.38 111 ALA A CA 1
ATOM 843 C C . ALA A 1 111 ? 6.075 10.211 -10.839 1.00 98.38 111 ALA A C 1
ATOM 845 O O . ALA A 1 111 ? 6.013 10.153 -9.615 1.00 98.38 111 ALA A O 1
ATOM 846 N N . ARG A 1 112 ? 5.344 9.406 -11.619 1.00 98.50 112 ARG A N 1
ATOM 847 C CA . ARG A 1 112 ? 4.445 8.371 -11.099 1.00 98.50 112 ARG A CA 1
ATOM 848 C C . ARG A 1 112 ? 5.185 7.326 -10.271 1.00 98.50 112 ARG A C 1
ATOM 850 O O . ARG A 1 112 ? 4.688 6.932 -9.221 1.00 98.50 112 ARG A O 1
ATOM 857 N N . GLN A 1 113 ? 6.354 6.875 -10.726 1.00 98.38 113 GLN A N 1
ATOM 858 C CA . GLN A 1 113 ? 7.162 5.905 -9.988 1.00 98.38 113 GLN A CA 1
ATOM 859 C C . GLN A 1 113 ? 7.743 6.509 -8.702 1.00 98.38 113 GLN A C 1
ATOM 861 O O . GLN A 1 113 ? 7.691 5.864 -7.658 1.00 98.38 113 GLN A O 1
ATOM 866 N N . GLU A 1 114 ? 8.234 7.748 -8.745 1.00 98.62 114 GLU A N 1
ATOM 867 C CA . GLU A 1 114 ? 8.710 8.472 -7.556 1.00 98.62 114 GLU A CA 1
ATOM 868 C C . GLU A 1 114 ? 7.584 8.646 -6.522 1.00 98.62 114 GLU A C 1
ATOM 870 O O . GLU A 1 114 ? 7.762 8.332 -5.342 1.00 98.62 114 GLU A O 1
ATOM 875 N N . TRP A 1 115 ? 6.394 9.045 -6.980 1.00 98.62 115 TRP A N 1
ATOM 876 C CA . TRP A 1 115 ? 5.189 9.133 -6.157 1.00 98.62 115 TRP A CA 1
ATOM 877 C C . TRP A 1 115 ? 4.807 7.775 -5.563 1.00 98.62 115 TRP A C 1
ATOM 879 O O . TRP A 1 115 ? 4.606 7.671 -4.358 1.00 98.62 115 TRP A O 1
ATOM 889 N N . ALA A 1 116 ? 4.777 6.711 -6.368 1.00 98.69 116 ALA A N 1
ATOM 890 C CA . ALA A 1 116 ? 4.441 5.363 -5.917 1.00 98.69 116 ALA A CA 1
ATOM 891 C C . ALA A 1 116 ? 5.355 4.887 -4.778 1.00 98.69 116 ALA A C 1
ATOM 893 O O . ALA A 1 116 ? 4.873 4.414 -3.747 1.00 98.69 116 ALA A O 1
ATOM 894 N N . VAL A 1 117 ? 6.670 5.082 -4.925 1.00 98.81 117 VAL A N 1
ATOM 895 C CA . VAL A 1 117 ? 7.661 4.778 -3.880 1.00 98.81 117 VAL A CA 1
ATOM 896 C C . VAL A 1 117 ? 7.355 5.561 -2.600 1.00 98.81 117 VAL A C 1
ATOM 898 O O . VAL A 1 117 ? 7.371 4.983 -1.511 1.00 98.81 117 VAL A O 1
ATOM 901 N N . GLN A 1 118 ? 7.049 6.856 -2.712 1.00 98.75 118 GLN A N 1
ATOM 902 C CA . GLN A 1 118 ? 6.701 7.690 -1.561 1.00 98.75 118 GLN A CA 1
ATOM 903 C C . GLN A 1 118 ? 5.426 7.202 -0.863 1.00 98.75 118 GLN A C 1
ATOM 905 O O . GLN A 1 118 ? 5.419 7.080 0.359 1.00 98.75 118 GLN A O 1
ATOM 910 N N . GLN A 1 119 ? 4.372 6.876 -1.613 1.00 98.81 119 GLN A N 1
ATOM 911 C CA . GLN A 1 119 ? 3.109 6.392 -1.052 1.00 98.81 119 GLN A CA 1
ATOM 912 C C . GLN A 1 119 ? 3.284 5.069 -0.296 1.00 98.81 119 GLN A C 1
ATOM 914 O O . GLN A 1 119 ? 2.761 4.911 0.806 1.00 98.81 119 GLN A O 1
ATOM 919 N N . VAL A 1 120 ? 4.065 4.128 -0.841 1.00 98.88 120 VAL A N 1
ATOM 920 C CA . VAL A 1 120 ? 4.356 2.860 -0.152 1.00 98.88 120 VAL A CA 1
ATOM 921 C C . VAL A 1 120 ? 5.131 3.110 1.146 1.00 98.88 120 VAL A C 1
ATOM 923 O O . VAL A 1 120 ? 4.804 2.515 2.171 1.00 98.88 120 VAL A O 1
ATOM 926 N N . LYS A 1 121 ? 6.107 4.028 1.145 1.00 98.94 121 LYS A N 1
ATOM 927 C CA . LYS A 1 121 ? 6.858 4.403 2.357 1.00 98.94 121 LYS A CA 1
ATOM 928 C C . LYS A 1 121 ? 5.996 5.099 3.408 1.00 98.94 121 LYS A C 1
ATOM 930 O O . LYS A 1 121 ? 6.125 4.779 4.589 1.00 98.94 121 LYS A O 1
ATOM 935 N N . LEU A 1 122 ? 5.101 5.998 2.995 1.00 98.88 122 LEU A N 1
ATOM 936 C CA . LEU A 1 122 ? 4.124 6.616 3.895 1.00 98.88 122 LEU A CA 1
ATOM 937 C C . LEU A 1 122 ? 3.238 5.555 4.545 1.00 98.88 122 LEU A C 1
ATOM 939 O O . LEU A 1 122 ? 3.012 5.612 5.749 1.00 98.88 122 LEU A O 1
ATOM 943 N N . ALA A 1 123 ? 2.796 4.555 3.782 1.00 98.88 123 ALA A N 1
ATOM 944 C CA . ALA A 1 123 ? 1.946 3.491 4.305 1.00 98.88 123 ALA A CA 1
ATOM 945 C C . ALA A 1 123 ? 2.689 2.584 5.296 1.00 98.88 123 ALA A C 1
ATOM 947 O O . ALA A 1 123 ? 2.109 2.191 6.305 1.00 98.88 123 ALA A O 1
ATOM 948 N N . LEU A 1 124 ? 3.985 2.334 5.089 1.00 98.88 124 LEU A N 1
ATOM 949 C CA . LEU A 1 124 ? 4.824 1.613 6.054 1.00 98.88 124 LEU A CA 1
ATOM 950 C C . LEU A 1 124 ? 4.976 2.400 7.364 1.00 98.88 124 LEU A C 1
ATOM 952 O O . LEU A 1 124 ? 4.829 1.842 8.450 1.00 98.88 124 LEU A O 1
ATOM 956 N N . THR A 1 125 ? 5.209 3.712 7.281 1.00 98.88 125 THR A N 1
ATOM 957 C CA . THR A 1 125 ? 5.279 4.578 8.469 1.00 98.88 125 THR A CA 1
ATOM 958 C C . THR A 1 125 ? 3.927 4.682 9.179 1.00 98.88 125 THR A C 1
ATOM 960 O O . THR A 1 125 ? 3.868 4.566 10.401 1.00 98.88 125 THR A O 1
ATOM 963 N N . ALA A 1 126 ? 2.830 4.825 8.434 1.00 98.88 126 ALA A N 1
ATOM 964 C CA . ALA A 1 126 ? 1.478 4.798 8.984 1.00 98.88 126 ALA A CA 1
ATOM 965 C C . ALA A 1 126 ? 1.167 3.452 9.657 1.00 98.88 126 ALA A C 1
ATOM 967 O O . ALA A 1 126 ? 0.616 3.432 10.753 1.00 98.88 126 ALA A O 1
ATOM 968 N N . SER A 1 127 ? 1.579 2.334 9.051 1.00 98.81 127 SER A N 1
ATOM 969 C CA . SER A 1 127 ? 1.427 0.992 9.625 1.00 98.81 127 SER A CA 1
ATOM 970 C C . SER A 1 127 ? 2.118 0.889 10.984 1.00 98.81 127 SER A C 1
ATOM 972 O O . SER A 1 127 ? 1.496 0.429 11.939 1.00 98.81 127 SER A O 1
ATOM 974 N N . ARG A 1 128 ? 3.343 1.419 11.121 1.00 98.69 128 ARG A N 1
ATOM 975 C CA . ARG A 1 128 ? 4.037 1.501 12.416 1.00 98.69 128 ARG A CA 1
ATOM 976 C C . ARG A 1 128 ? 3.255 2.315 13.448 1.00 98.69 128 ARG A C 1
ATOM 978 O O . ARG A 1 128 ? 3.109 1.862 14.580 1.00 98.69 128 ARG A O 1
ATOM 985 N N . ASN A 1 129 ? 2.746 3.488 13.070 1.00 98.69 129 ASN A N 1
ATOM 986 C CA . ASN A 1 129 ? 1.975 4.353 13.973 1.00 98.69 129 ASN A CA 1
ATOM 987 C C . ASN A 1 129 ? 0.647 3.703 14.408 1.00 98.69 129 ASN A C 1
ATOM 989 O O . ASN A 1 129 ? 0.200 3.888 15.538 1.00 98.69 129 ASN A O 1
ATOM 993 N N . LEU A 1 130 ? 0.037 2.904 13.529 1.00 98.69 130 LEU A N 1
ATOM 994 C CA . LEU A 1 130 ? -1.170 2.117 13.801 1.00 98.69 130 LEU A CA 1
ATOM 995 C C . LEU A 1 130 ? -0.885 0.821 14.587 1.00 98.69 130 LEU A C 1
ATOM 997 O O . LEU A 1 130 ? -1.825 0.134 14.983 1.00 98.69 130 LEU A O 1
ATOM 1001 N N . GLY A 1 131 ? 0.386 0.463 14.804 1.00 98.38 131 GLY A N 1
ATOM 1002 C CA . GLY A 1 131 ? 0.782 -0.789 15.457 1.00 98.38 131 GLY A CA 1
ATOM 1003 C C . GLY A 1 131 ? 0.592 -2.042 14.593 1.00 98.38 131 GLY A C 1
ATOM 1004 O O . GLY A 1 131 ? 0.501 -3.149 15.126 1.00 98.38 131 GLY A O 1
ATOM 1005 N N . LEU A 1 132 ? 0.513 -1.883 13.271 1.00 98.50 132 LEU A N 1
ATOM 1006 C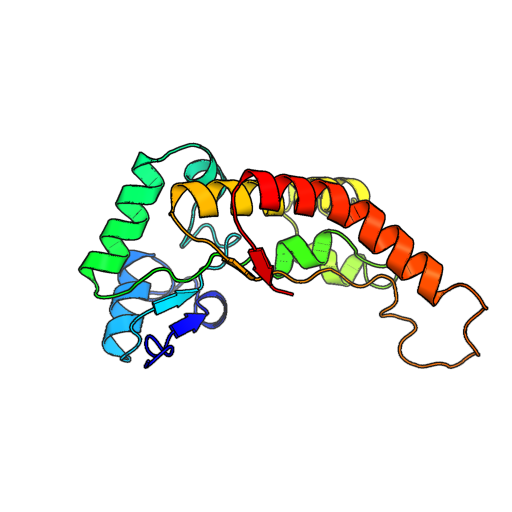 CA . LEU A 1 132 ? 0.388 -2.970 12.303 1.00 98.50 132 LEU A CA 1
ATOM 1007 C C . LEU A 1 132 ? 1.774 -3.512 11.943 1.00 98.50 132 LEU A C 1
ATOM 1009 O O . LEU A 1 132 ? 2.733 -2.754 11.832 1.00 98.50 132 LEU A O 1
ATOM 1013 N N . THR A 1 133 ? 1.869 -4.822 11.718 1.00 97.88 133 THR A N 1
ATOM 1014 C CA . THR A 1 133 ? 3.140 -5.502 11.399 1.00 97.88 133 THR A CA 1
ATOM 1015 C C . THR A 1 133 ? 3.187 -6.048 9.977 1.00 97.88 133 THR A C 1
ATOM 1017 O O . THR A 1 133 ? 4.168 -6.681 9.609 1.00 97.88 133 THR A O 1
ATOM 1020 N N . ALA A 1 134 ? 2.131 -5.854 9.187 1.00 97.69 134 ALA A N 1
ATOM 1021 C CA . ALA A 1 134 ? 2.049 -6.337 7.815 1.00 97.69 134 ALA A CA 1
ATOM 1022 C C . ALA A 1 134 ? 1.365 -5.310 6.904 1.00 97.69 134 ALA A C 1
ATOM 1024 O O . ALA A 1 134 ? 0.462 -4.586 7.334 1.00 97.69 134 ALA A O 1
ATOM 1025 N N . GLN A 1 135 ? 1.786 -5.277 5.640 1.00 98.50 135 GLN A N 1
ATOM 1026 C CA . GLN A 1 135 ? 1.210 -4.441 4.592 1.00 98.50 135 GLN A CA 1
ATOM 1027 C C . GLN A 1 135 ? 1.089 -5.229 3.287 1.00 98.50 135 GLN A C 1
ATOM 1029 O O . GLN A 1 135 ? 2.092 -5.664 2.721 1.00 98.50 135 GLN A O 1
ATOM 1034 N N . ALA A 1 136 ? -0.131 -5.358 2.768 1.00 98.31 136 ALA A N 1
ATOM 1035 C CA . ALA A 1 136 ? -0.357 -5.983 1.467 1.00 98.31 136 ALA A CA 1
ATOM 1036 C C . ALA A 1 136 ? 0.027 -5.027 0.327 1.00 98.31 136 ALA A C 1
ATOM 1038 O O . ALA A 1 136 ? -0.319 -3.844 0.371 1.00 98.31 136 ALA A O 1
ATOM 1039 N N . ALA A 1 137 ? 0.715 -5.510 -0.704 1.00 98.31 137 ALA A N 1
ATOM 1040 C CA . ALA A 1 137 ? 1.130 -4.700 -1.847 1.00 98.31 137 ALA A CA 1
ATOM 1041 C C . ALA A 1 137 ? 1.217 -5.544 -3.120 1.00 98.31 137 ALA A C 1
ATOM 1043 O O . ALA A 1 137 ? 1.452 -6.739 -3.059 1.00 98.31 137 ALA A O 1
ATOM 1044 N N . PHE A 1 138 ? 1.117 -4.920 -4.293 1.00 98.38 138 PHE A N 1
ATOM 1045 C CA . PHE A 1 138 ? 1.629 -5.542 -5.516 1.00 98.38 138 PHE A CA 1
ATOM 1046 C C . PHE A 1 138 ? 3.054 -5.067 -5.766 1.00 98.38 138 PHE A C 1
ATOM 1048 O O . PHE A 1 138 ? 3.381 -3.919 -5.482 1.00 98.38 138 PHE A O 1
ATOM 1055 N N . SER A 1 139 ? 3.904 -5.924 -6.329 1.00 97.75 139 SER A N 1
ATOM 1056 C CA . SER A 1 139 ? 5.290 -5.557 -6.644 1.00 97.75 139 SER A CA 1
ATOM 1057 C C . SER A 1 139 ? 5.417 -4.697 -7.908 1.00 97.75 139 SER A C 1
ATOM 1059 O O . SER A 1 139 ? 6.480 -4.144 -8.183 1.00 97.75 139 SER A O 1
ATOM 1061 N N . GLY A 1 140 ? 4.374 -4.633 -8.736 1.00 97.31 140 GLY A N 1
ATOM 1062 C CA . GLY A 1 140 ? 4.549 -4.320 -10.151 1.00 97.31 140 GLY A CA 1
ATOM 1063 C C . GLY A 1 140 ? 5.213 -5.485 -10.891 1.00 97.31 140 GLY A C 1
ATOM 1064 O O . GLY A 1 140 ? 5.600 -6.495 -10.294 1.00 97.31 140 GLY A O 1
ATOM 1065 N N . ALA A 1 141 ? 5.298 -5.385 -12.216 1.00 96.00 141 ALA A N 1
ATOM 1066 C CA . ALA A 1 141 ? 5.724 -6.508 -13.044 1.00 96.00 141 ALA A CA 1
ATOM 1067 C C . ALA A 1 141 ? 6.335 -6.060 -14.378 1.00 96.00 141 ALA A C 1
ATOM 1069 O O . ALA A 1 141 ? 5.648 -5.874 -15.384 1.00 96.00 141 ALA A O 1
ATOM 1070 N N . LEU A 1 142 ? 7.665 -5.962 -14.410 1.00 97.12 142 LEU A N 1
ATOM 1071 C CA . LEU A 1 142 ? 8.416 -5.618 -15.623 1.00 97.12 142 LEU A CA 1
ATOM 1072 C C . LEU A 1 142 ? 8.447 -6.766 -16.641 1.00 97.12 142 LEU A C 1
ATOM 1074 O O . LEU A 1 142 ? 8.484 -6.524 -17.843 1.00 97.12 142 LEU A O 1
ATOM 1078 N N . ALA A 1 143 ? 8.370 -8.015 -16.175 1.00 96.12 143 ALA A N 1
ATOM 1079 C CA . ALA A 1 143 ? 8.360 -9.193 -17.040 1.00 96.12 143 ALA A CA 1
ATOM 1080 C C . ALA A 1 143 ? 6.962 -9.561 -17.579 1.00 96.12 143 ALA A C 1
ATOM 1082 O O . ALA A 1 143 ? 6.852 -10.452 -18.422 1.00 96.12 143 ALA A O 1
ATOM 1083 N N . TRP A 1 144 ? 5.893 -8.896 -17.115 1.00 95.62 144 TRP A N 1
ATOM 1084 C CA . TRP A 1 144 ? 4.506 -9.263 -17.435 1.00 95.62 144 TRP A CA 1
ATOM 1085 C C . TRP A 1 144 ? 4.181 -9.352 -18.938 1.00 95.62 144 TRP A C 1
ATOM 1087 O O . TRP A 1 144 ? 3.555 -10.336 -19.338 1.00 95.62 144 TRP A O 1
ATOM 1097 N N . PRO A 1 145 ? 4.638 -8.427 -19.812 1.00 94.56 145 PRO A N 1
ATOM 1098 C CA . PRO A 1 145 ? 4.398 -8.550 -21.253 1.00 94.56 145 PRO A CA 1
ATOM 1099 C C . PRO A 1 145 ? 5.001 -9.815 -21.883 1.00 94.56 145 PRO A C 1
ATOM 1101 O O . PRO A 1 145 ? 4.602 -10.205 -22.975 1.00 94.56 145 PRO A O 1
ATOM 1104 N N . PHE A 1 146 ? 5.959 -10.457 -21.211 1.00 93.62 146 PHE A N 1
ATOM 1105 C CA . PHE A 1 146 ? 6.718 -11.597 -21.725 1.00 93.62 146 PHE A CA 1
ATOM 1106 C C . PHE A 1 146 ? 6.263 -12.934 -21.130 1.00 93.62 146 PHE A C 1
ATOM 1108 O O . PHE A 1 146 ? 6.963 -13.945 -21.267 1.00 93.62 146 PHE A O 1
ATOM 1115 N N . LEU A 1 147 ? 5.096 -12.960 -20.469 1.00 93.38 147 LEU A N 1
ATOM 1116 C CA . LEU A 1 147 ? 4.508 -14.181 -19.919 1.00 93.38 147 LEU A CA 1
ATOM 1117 C C . LEU A 1 147 ? 4.396 -15.258 -21.007 1.00 93.38 147 LEU A C 1
ATOM 1119 O O . LEU A 1 147 ? 4.903 -16.370 -20.835 1.00 93.38 147 LEU A O 1
ATOM 1123 N N . TYR A 1 148 ? 3.814 -14.896 -22.155 1.00 93.56 148 TYR A N 1
ATOM 1124 C CA . TYR A 1 148 ? 3.762 -15.766 -23.323 1.00 93.56 148 TYR A CA 1
ATOM 1125 C C . TYR A 1 148 ? 5.142 -15.814 -24.009 1.00 93.56 148 TYR A C 1
ATOM 1127 O O . TYR A 1 148 ? 5.642 -14.777 -24.443 1.00 93.56 148 TYR A O 1
ATOM 1135 N N . PRO A 1 149 ? 5.797 -16.988 -24.106 1.00 87.75 149 PRO A N 1
ATOM 1136 C CA . PRO A 1 149 ? 7.184 -17.103 -24.559 1.00 87.75 149 PRO A CA 1
ATOM 1137 C C . PRO A 1 149 ? 7.305 -17.142 -26.093 1.00 87.75 149 PRO A C 1
ATOM 1139 O O . PRO A 1 149 ? 8.060 -17.948 -26.634 1.00 87.75 149 PRO A O 1
ATOM 1142 N N . TRP A 1 150 ? 6.543 -16.306 -26.801 1.00 88.62 150 TRP A N 1
ATOM 1143 C CA . TRP A 1 150 ? 6.602 -16.207 -28.258 1.00 88.62 150 TRP A CA 1
ATOM 1144 C C . TRP A 1 150 ? 6.580 -14.740 -28.730 1.00 88.62 150 TRP A C 1
ATOM 1146 O O . TRP A 1 150 ? 5.643 -14.018 -28.381 1.00 88.62 150 TRP A O 1
ATOM 1156 N N . PRO A 1 151 ? 7.555 -14.306 -29.558 1.00 89.25 151 PRO A N 1
ATOM 1157 C CA . PRO A 1 151 ? 8.748 -15.058 -29.971 1.00 89.25 151 PRO A CA 1
ATOM 1158 C C . PRO A 1 151 ? 9.621 -15.461 -28.769 1.00 89.25 151 PRO A C 1
ATOM 1160 O O . PRO A 1 151 ? 9.415 -14.978 -27.655 1.00 89.25 151 PRO A O 1
ATOM 1163 N N . GLN A 1 152 ? 10.569 -16.381 -28.983 1.00 92.62 152 GLN A N 1
ATOM 1164 C CA . GLN A 1 152 ? 11.454 -16.864 -27.918 1.00 92.62 152 GLN A CA 1
ATOM 1165 C C . GLN A 1 152 ? 12.099 -15.678 -27.189 1.00 92.62 152 GLN A C 1
ATOM 1167 O O . GLN A 1 152 ? 12.666 -14.783 -27.821 1.00 92.62 152 GLN A O 1
ATOM 1172 N N . ARG A 1 153 ? 12.020 -15.676 -25.854 1.00 92.00 153 ARG A N 1
ATOM 1173 C CA . ARG A 1 153 ? 12.593 -14.599 -25.038 1.00 92.00 153 ARG A CA 1
ATOM 1174 C C . ARG A 1 153 ? 14.113 -14.543 -25.245 1.00 92.00 153 ARG A C 1
ATOM 1176 O O . ARG A 1 153 ? 14.754 -15.598 -25.211 1.00 92.00 153 ARG A O 1
ATOM 1183 N N . PRO A 1 154 ? 14.703 -13.349 -25.405 1.00 92.56 154 PRO A N 1
ATOM 1184 C CA . PRO A 1 154 ? 16.147 -13.186 -25.336 1.00 92.56 154 PRO A CA 1
ATOM 1185 C C . PRO A 1 154 ? 16.701 -13.724 -24.011 1.00 92.56 154 PRO A C 1
ATOM 1187 O O . PRO A 1 154 ? 16.061 -13.596 -22.963 1.00 92.56 154 PRO A O 1
ATOM 1190 N N . ALA A 1 155 ? 17.901 -14.304 -24.052 1.00 95.19 155 ALA A N 1
ATOM 1191 C CA . ALA A 1 155 ? 18.616 -14.681 -22.836 1.00 95.19 155 ALA A CA 1
ATOM 1192 C C . ALA A 1 155 ? 18.866 -13.437 -21.962 1.00 95.19 155 ALA A C 1
ATOM 1194 O O . ALA A 1 155 ? 19.180 -12.372 -22.491 1.00 95.19 155 ALA A O 1
ATOM 1195 N N . GLY A 1 156 ? 18.716 -13.565 -20.642 1.00 96.00 156 GLY A N 1
ATOM 1196 C CA . GLY A 1 156 ? 18.917 -12.462 -19.696 1.00 96.00 156 GLY A CA 1
ATOM 1197 C C . GLY A 1 156 ? 17.701 -11.551 -19.482 1.00 96.00 156 GLY A C 1
ATOM 1198 O O . GLY A 1 156 ? 17.744 -10.694 -18.601 1.00 96.00 156 GLY A O 1
ATOM 1199 N N . LEU A 1 157 ? 16.618 -11.690 -20.265 1.00 95.25 157 LEU A N 1
ATOM 1200 C CA . LEU A 1 157 ? 15.442 -10.815 -20.143 1.00 95.25 157 LEU A CA 1
ATOM 1201 C C . LEU A 1 157 ? 14.759 -10.950 -18.776 1.00 95.25 157 LEU A C 1
ATOM 1203 O O . LEU A 1 157 ? 14.327 -9.952 -18.202 1.00 95.25 157 LEU A O 1
ATOM 1207 N N . VAL A 1 158 ? 14.636 -12.178 -18.268 1.00 95.25 158 VAL A N 1
ATOM 1208 C CA . VAL A 1 158 ? 13.957 -12.441 -16.992 1.00 95.25 158 VAL A CA 1
ATOM 1209 C C . VAL A 1 158 ? 14.809 -11.909 -15.843 1.00 95.25 158 VAL A C 1
ATOM 1211 O O . VAL A 1 158 ? 14.299 -11.179 -15.002 1.00 95.25 158 VAL A O 1
ATOM 1214 N N . GLU A 1 159 ? 16.106 -12.198 -15.864 1.00 97.44 159 GLU A N 1
ATOM 1215 C CA . GLU A 1 159 ? 17.095 -11.728 -14.896 1.00 97.44 159 GLU A CA 1
ATOM 1216 C C . GLU A 1 159 ? 17.101 -10.199 -14.829 1.00 97.44 159 GLU A C 1
ATOM 1218 O O . GLU A 1 159 ? 16.888 -9.639 -13.762 1.00 97.44 159 GLU A O 1
ATOM 1223 N N . THR A 1 160 ? 17.183 -9.522 -15.980 1.00 97.62 160 THR A N 1
ATOM 1224 C CA . THR A 1 160 ? 17.137 -8.051 -16.057 1.00 97.62 160 THR A CA 1
ATOM 1225 C C . THR A 1 160 ? 15.864 -7.483 -15.424 1.00 97.62 160 THR A C 1
ATOM 1227 O O . THR A 1 160 ? 15.914 -6.488 -14.704 1.00 97.62 160 THR A O 1
ATOM 1230 N N . ALA A 1 161 ? 14.708 -8.106 -15.675 1.00 97.19 161 ALA A N 1
ATOM 1231 C CA . ALA A 1 161 ? 13.442 -7.649 -15.112 1.00 97.19 161 ALA A CA 1
ATOM 1232 C C . ALA A 1 161 ? 13.389 -7.808 -13.582 1.00 97.19 161 ALA A C 1
ATOM 1234 O O . ALA A 1 161 ? 12.858 -6.927 -12.906 1.00 97.19 161 ALA A O 1
ATOM 1235 N N . PHE A 1 162 ? 13.932 -8.900 -13.036 1.00 97.62 162 PHE A N 1
ATOM 1236 C CA . PHE A 1 162 ? 13.994 -9.126 -11.589 1.00 97.62 162 PHE A CA 1
ATOM 1237 C C . PHE A 1 162 ? 15.081 -8.288 -10.902 1.00 97.62 162 PHE A C 1
ATOM 1239 O O . PHE A 1 162 ? 14.827 -7.784 -9.811 1.00 97.62 162 PHE A O 1
ATOM 1246 N N . ASP A 1 163 ? 16.234 -8.069 -11.536 1.00 98.50 163 ASP A N 1
ATOM 1247 C CA . ASP A 1 163 ? 17.307 -7.208 -11.020 1.00 98.50 163 ASP A CA 1
ATOM 1248 C C . ASP A 1 163 ? 16.850 -5.746 -10.924 1.00 98.50 163 ASP A C 1
ATOM 1250 O O . ASP A 1 163 ? 17.088 -5.066 -9.922 1.00 98.50 163 ASP A O 1
ATOM 1254 N N . GLU A 1 164 ? 16.124 -5.261 -11.934 1.00 98.25 164 GLU A N 1
ATOM 1255 C CA . GLU A 1 164 ? 15.522 -3.926 -11.907 1.00 98.25 164 GLU A CA 1
ATOM 1256 C C . GLU A 1 164 ? 14.413 -3.840 -10.847 1.00 98.25 164 GLU A C 1
ATOM 1258 O O . GLU A 1 164 ? 14.334 -2.861 -10.102 1.00 98.25 164 GLU A O 1
ATOM 1263 N N . LEU A 1 165 ? 13.576 -4.876 -10.723 1.00 97.75 165 LEU A N 1
ATOM 1264 C CA . LEU A 1 165 ? 12.550 -4.932 -9.681 1.00 97.75 165 LEU A CA 1
ATOM 1265 C C . LEU A 1 165 ? 13.179 -4.883 -8.279 1.00 97.75 165 LEU A C 1
ATOM 1267 O O . LEU A 1 165 ? 12.744 -4.094 -7.441 1.00 97.75 165 LEU A O 1
ATOM 1271 N N . ALA A 1 166 ? 14.235 -5.664 -8.041 1.00 98.19 166 ALA A N 1
ATOM 1272 C CA . ALA A 1 166 ? 14.986 -5.664 -6.791 1.00 98.19 166 ALA A CA 1
ATOM 1273 C C . ALA A 1 166 ? 15.621 -4.295 -6.514 1.00 98.19 166 ALA A C 1
ATOM 1275 O O . ALA A 1 166 ? 15.532 -3.797 -5.394 1.00 98.19 166 ALA A O 1
ATOM 1276 N N . THR A 1 167 ? 16.195 -3.649 -7.533 1.00 98.50 167 THR A N 1
ATOM 1277 C CA . THR A 1 167 ? 16.775 -2.301 -7.421 1.00 98.50 167 THR A CA 1
ATOM 1278 C C . THR A 1 167 ? 15.739 -1.274 -6.962 1.00 98.50 167 THR A C 1
ATOM 1280 O O . THR A 1 167 ? 16.025 -0.457 -6.086 1.00 98.50 167 THR A O 1
ATOM 1283 N N . ARG A 1 168 ? 14.513 -1.336 -7.497 1.00 98.25 168 ARG A N 1
ATOM 1284 C CA . ARG A 1 168 ? 13.423 -0.420 -7.121 1.00 98.25 168 ARG A CA 1
ATOM 1285 C C . ARG A 1 168 ? 12.861 -0.693 -5.731 1.00 98.25 168 ARG A C 1
ATOM 1287 O O . ARG A 1 168 ? 12.561 0.251 -5.004 1.00 98.25 168 ARG A O 1
ATOM 1294 N N . TRP A 1 169 ? 12.708 -1.964 -5.368 1.00 98.62 169 TRP A N 1
ATOM 1295 C CA . TRP A 1 169 ? 12.102 -2.352 -4.095 1.00 98.62 169 TRP A CA 1
ATOM 1296 C C . TRP A 1 169 ? 13.074 -2.341 -2.924 1.00 98.62 169 TRP A C 1
ATOM 1298 O O . TRP A 1 169 ? 12.628 -2.130 -1.802 1.00 98.62 169 TRP A O 1
ATOM 1308 N N . ARG A 1 170 ? 14.384 -2.508 -3.141 1.00 98.62 170 ARG A N 1
ATOM 1309 C CA . ARG A 1 170 ? 15.359 -2.582 -2.046 1.00 98.62 170 ARG A CA 1
ATOM 1310 C C . ARG A 1 170 ? 15.265 -1.393 -1.072 1.00 98.62 17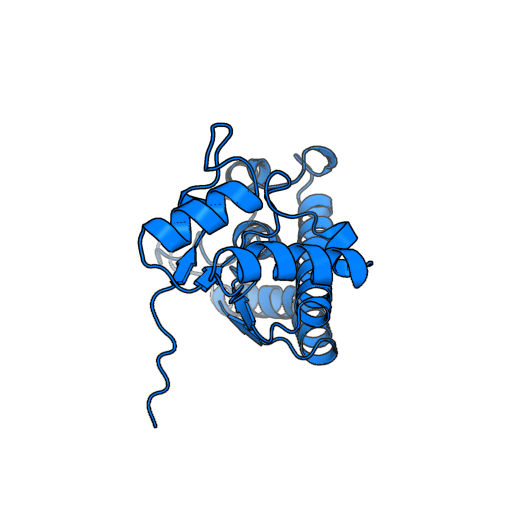0 ARG A C 1
ATOM 1312 O O . ARG A 1 170 ? 15.093 -1.652 0.113 1.00 98.62 170 ARG A O 1
ATOM 1319 N N . PRO A 1 171 ? 15.227 -0.121 -1.519 1.00 98.62 171 PRO A N 1
ATOM 1320 C CA . PRO A 1 171 ? 15.083 1.014 -0.603 1.00 98.62 171 PRO A CA 1
ATOM 1321 C C . PRO A 1 171 ? 13.713 1.114 0.086 1.00 98.62 171 PRO A C 1
ATOM 1323 O O . PRO A 1 171 ? 13.557 1.919 1.006 1.00 98.62 171 PRO A O 1
ATOM 1326 N N . ILE A 1 172 ? 12.693 0.405 -0.409 1.00 98.81 172 ILE A N 1
ATOM 1327 C CA . ILE A 1 172 ? 11.374 0.295 0.231 1.00 98.81 172 ILE A CA 1
ATOM 1328 C C . ILE A 1 172 ? 11.418 -0.801 1.294 1.00 98.81 172 ILE A C 1
ATOM 1330 O O . ILE A 1 172 ? 10.926 -0.577 2.391 1.00 98.81 172 ILE A O 1
ATOM 1334 N N . LEU A 1 173 ? 12.030 -1.945 0.985 1.00 98.75 173 LEU A N 1
ATOM 1335 C CA . LEU A 1 173 ? 12.215 -3.056 1.918 1.00 98.75 173 LEU A CA 1
ATOM 1336 C C . LEU A 1 173 ? 13.091 -2.644 3.106 1.00 98.75 173 LEU A C 1
ATOM 1338 O O . LEU A 1 173 ? 12.701 -2.889 4.237 1.00 98.75 173 LEU A O 1
ATOM 1342 N N . ASP A 1 174 ? 14.185 -1.913 2.865 1.00 98.81 174 ASP A N 1
ATOM 1343 C CA . ASP A 1 174 ? 15.014 -1.365 3.949 1.00 98.81 174 ASP A CA 1
ATOM 1344 C C . ASP A 1 174 ? 14.181 -0.431 4.867 1.00 98.81 174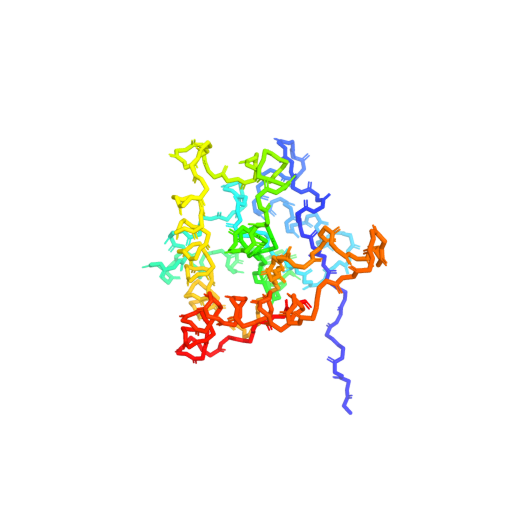 ASP A C 1
ATOM 1346 O O . ASP A 1 174 ? 14.297 -0.474 6.088 1.00 98.81 174 ASP A O 1
ATOM 1350 N N . HIS A 1 175 ? 13.271 0.374 4.295 1.00 98.88 175 HIS A N 1
ATOM 1351 C CA . HIS A 1 175 ? 12.355 1.225 5.077 1.00 98.88 175 HIS A CA 1
ATOM 1352 C C . HIS A 1 175 ? 11.278 0.412 5.810 1.00 98.88 175 HIS A C 1
ATOM 1354 O O . HIS A 1 175 ? 10.845 0.795 6.892 1.00 98.88 175 HIS A O 1
ATOM 1360 N N . ALA A 1 176 ? 10.823 -0.697 5.230 1.00 98.81 176 ALA A N 1
ATOM 1361 C CA . ALA A 1 176 ? 9.867 -1.603 5.856 1.00 98.81 176 ALA A CA 1
ATOM 1362 C C . ALA A 1 176 ? 10.476 -2.266 7.103 1.00 98.81 176 ALA A C 1
ATOM 1364 O O . ALA A 1 176 ? 9.844 -2.258 8.163 1.00 98.81 176 ALA A O 1
ATOM 1365 N N . ASP A 1 177 ? 11.734 -2.710 7.006 1.00 98.75 177 ASP A N 1
ATOM 1366 C CA . ASP A 1 177 ? 12.521 -3.234 8.127 1.00 98.75 177 ASP A CA 1
ATOM 1367 C C . ASP A 1 177 ? 12.675 -2.185 9.241 1.00 98.75 177 ASP A C 1
ATOM 1369 O O . ASP A 1 177 ? 12.407 -2.476 10.409 1.00 98.75 177 ASP A O 1
ATOM 1373 N N . ASP A 1 178 ? 13.011 -0.935 8.893 1.00 98.69 178 ASP A N 1
ATOM 1374 C CA . ASP A 1 178 ? 13.109 0.171 9.858 1.00 98.69 178 ASP A CA 1
ATOM 1375 C C . ASP A 1 178 ? 11.783 0.435 10.593 1.00 98.69 178 ASP A C 1
ATOM 1377 O O . ASP A 1 178 ? 11.770 0.890 11.748 1.00 98.69 178 ASP A O 1
ATOM 1381 N N . MET A 1 179 ? 10.654 0.196 9.918 1.00 98.75 179 MET A N 1
ATOM 1382 C CA . MET A 1 179 ? 9.311 0.350 10.477 1.00 98.75 179 MET A CA 1
ATOM 1383 C C . MET A 1 179 ? 8.816 -0.896 11.226 1.00 98.75 179 MET A C 1
ATOM 1385 O O . MET A 1 179 ? 7.857 -0.778 11.988 1.00 98.75 179 MET A O 1
ATOM 1389 N N . GLY A 1 180 ? 9.478 -2.047 11.071 1.00 98.62 180 GLY A N 1
ATOM 1390 C CA . GLY A 1 180 ? 9.054 -3.326 11.643 1.00 98.62 180 GLY A CA 1
ATOM 1391 C C . GLY A 1 180 ? 7.793 -3.891 10.984 1.00 98.62 180 GLY A C 1
ATOM 1392 O O . GLY A 1 180 ? 6.943 -4.448 11.680 1.00 98.62 180 GLY A O 1
ATOM 1393 N N . VAL A 1 181 ? 7.644 -3.694 9.670 1.00 98.75 181 VAL A N 1
ATOM 1394 C CA . VAL A 1 181 ? 6.453 -4.081 8.899 1.00 98.75 181 VAL A CA 1
ATOM 1395 C C . VAL A 1 181 ? 6.846 -5.008 7.754 1.00 98.75 181 VAL A C 1
ATOM 1397 O O . VAL A 1 181 ? 7.627 -4.624 6.888 1.00 98.75 181 VAL A O 1
ATOM 1400 N N . ASP A 1 182 ? 6.244 -6.194 7.697 1.00 98.56 182 ASP A N 1
ATOM 1401 C CA . ASP A 1 182 ? 6.432 -7.138 6.597 1.00 98.56 182 ASP A CA 1
ATOM 1402 C C . ASP A 1 182 ? 5.586 -6.732 5.380 1.00 98.56 182 ASP A C 1
ATOM 1404 O O . ASP A 1 182 ? 4.373 -6.522 5.481 1.00 98.56 182 ASP A O 1
ATOM 1408 N N . ILE A 1 183 ? 6.199 -6.665 4.196 1.00 98.38 183 ILE A N 1
ATOM 1409 C CA . ILE A 1 183 ? 5.456 -6.493 2.941 1.00 98.38 183 ILE A CA 1
ATOM 1410 C C . ILE A 1 183 ? 4.976 -7.859 2.445 1.00 98.38 183 ILE A C 1
ATOM 1412 O O . ILE A 1 183 ? 5.766 -8.787 2.278 1.00 98.38 183 ILE A O 1
ATOM 1416 N N . CYS A 1 184 ? 3.677 -7.971 2.174 1.00 97.69 184 CYS A N 1
ATOM 1417 C CA . CYS A 1 184 ? 3.039 -9.172 1.643 1.00 97.69 184 CYS A CA 1
ATOM 1418 C C . CYS A 1 184 ? 2.635 -8.946 0.177 1.00 97.69 184 CYS A C 1
ATOM 1420 O O . CYS A 1 184 ? 1.724 -8.157 -0.082 1.00 97.69 184 CYS A O 1
ATOM 1422 N N . PHE A 1 185 ? 3.318 -9.623 -0.755 1.00 94.81 185 PHE A N 1
ATOM 1423 C CA . PHE A 1 185 ? 3.025 -9.591 -2.197 1.00 94.81 185 PHE A CA 1
ATOM 1424 C C . PHE A 1 185 ? 1.932 -10.576 -2.625 1.00 94.81 185 PHE A C 1
ATOM 1426 O O . PHE A 1 185 ? 1.840 -11.659 -2.000 1.00 94.81 185 PHE A O 1
#